Protein AF-A0A127B2M9-F1 (afdb_monomer_lite)

Structure (mmCIF, N/CA/C/O backbone):
data_AF-A0A127B2M9-F1
#
_entry.id   AF-A0A127B2M9-F1
#
loop_
_atom_site.group_PDB
_atom_site.id
_atom_site.type_symbol
_atom_site.label_atom_id
_atom_site.label_alt_id
_atom_site.label_comp_id
_atom_site.label_asym_id
_atom_site.label_entity_id
_atom_site.label_seq_id
_atom_site.pdbx_PDB_ins_code
_atom_site.Cartn_x
_atom_site.Cartn_y
_atom_site.Cartn_z
_atom_site.occupancy
_atom_site.B_iso_or_equiv
_atom_site.auth_seq_id
_atom_site.auth_comp_id
_atom_site.auth_asym_id
_atom_site.auth_atom_id
_atom_site.pdbx_PDB_model_num
ATOM 1 N N . MET A 1 1 ? -7.582 -1.068 -16.487 1.00 48.00 1 MET A N 1
ATOM 2 C CA . MET A 1 1 ? -6.247 -1.689 -16.633 1.00 48.00 1 MET A CA 1
ATOM 3 C C . MET A 1 1 ? -6.234 -2.909 -15.719 1.00 48.00 1 MET A C 1
ATOM 5 O O . MET A 1 1 ? -6.770 -2.771 -14.624 1.00 48.00 1 MET A O 1
ATOM 9 N N . PRO A 1 2 ? -5.766 -4.091 -16.157 1.00 55.94 2 PRO A N 1
ATOM 10 C CA . PRO A 1 2 ? -5.678 -5.253 -15.271 1.00 55.94 2 PRO A CA 1
ATOM 11 C C . PRO A 1 2 ? -4.760 -4.937 -14.077 1.00 55.94 2 PRO A C 1
ATOM 13 O O . PRO A 1 2 ? -3.845 -4.120 -14.234 1.00 55.94 2 PRO A O 1
ATOM 16 N N . PRO A 1 3 ? -4.999 -5.532 -12.894 1.00 75.38 3 PRO A N 1
ATOM 17 C CA . PRO A 1 3 ? -4.125 -5.323 -11.747 1.00 75.38 3 PRO A CA 1
ATOM 18 C C . PRO A 1 3 ? -2.710 -5.809 -12.084 1.00 75.38 3 PRO A C 1
ATOM 20 O O . PRO A 1 3 ? -2.542 -6.869 -12.690 1.00 75.38 3 PRO A O 1
ATOM 23 N N . ALA A 1 4 ? -1.694 -5.029 -11.706 1.00 82.31 4 ALA A N 1
ATOM 24 C CA . ALA A 1 4 ? -0.310 -5.491 -11.745 1.00 82.31 4 ALA A CA 1
ATOM 25 C C . ALA A 1 4 ? -0.186 -6.781 -10.909 1.00 82.31 4 ALA A C 1
ATOM 27 O O . ALA A 1 4 ? -0.695 -6.812 -9.784 1.00 82.31 4 ALA A O 1
ATOM 28 N N . PRO A 1 5 ? 0.430 -7.853 -11.433 1.00 90.19 5 PRO A N 1
ATOM 29 C CA . PRO A 1 5 ? 0.583 -9.096 -10.693 1.00 90.19 5 PRO A CA 1
ATOM 30 C C . PRO A 1 5 ? 1.555 -8.914 -9.523 1.00 90.19 5 PRO A C 1
ATOM 32 O O . PRO A 1 5 ? 2.536 -8.173 -9.629 1.00 90.19 5 PRO A O 1
ATOM 35 N N . LEU A 1 6 ? 1.284 -9.628 -8.431 1.00 92.50 6 LEU A N 1
ATOM 36 C CA . LEU A 1 6 ? 2.170 -9.721 -7.276 1.00 92.50 6 LEU A CA 1
ATOM 37 C C . LEU A 1 6 ? 3.200 -10.829 -7.501 1.00 92.50 6 LEU A C 1
ATOM 39 O O . LEU A 1 6 ? 2.832 -11.952 -7.853 1.00 92.50 6 LEU A O 1
ATOM 43 N N . VAL A 1 7 ? 4.478 -10.523 -7.294 1.00 94.38 7 VAL A N 1
ATOM 44 C CA . VAL A 1 7 ? 5.586 -11.465 -7.497 1.00 94.38 7 VAL A CA 1
ATOM 45 C C . VAL A 1 7 ? 6.428 -11.545 -6.220 1.00 94.38 7 VAL A C 1
ATOM 47 O O . VAL A 1 7 ? 6.922 -10.521 -5.757 1.00 94.38 7 VAL A O 1
ATOM 50 N N . PRO A 1 8 ? 6.622 -12.727 -5.614 1.00 94.75 8 PRO A N 1
ATOM 51 C CA . PRO A 1 8 ? 7.480 -12.836 -4.440 1.00 94.75 8 PRO A CA 1
ATOM 52 C C . PRO A 1 8 ? 8.954 -12.605 -4.812 1.00 94.75 8 PRO A C 1
ATOM 54 O O . PRO A 1 8 ? 9.465 -13.216 -5.751 1.00 94.75 8 PRO A O 1
ATOM 57 N N . ASN A 1 9 ? 9.651 -11.771 -4.038 1.00 93.38 9 ASN A N 1
ATOM 58 C CA . ASN A 1 9 ? 11.089 -11.525 -4.152 1.00 93.38 9 ASN A CA 1
ATOM 59 C C . ASN A 1 9 ? 11.735 -11.454 -2.757 1.00 93.38 9 ASN A C 1
ATOM 61 O O . ASN A 1 9 ? 11.699 -10.427 -2.086 1.00 93.38 9 ASN A O 1
ATOM 65 N N . VAL A 1 10 ? 12.373 -12.546 -2.326 1.00 94.69 10 VAL A N 1
ATOM 66 C CA . VAL A 1 10 ? 13.043 -12.641 -1.011 1.00 94.69 10 VAL A CA 1
ATOM 67 C C . VAL A 1 10 ? 14.250 -11.709 -0.854 1.00 94.69 10 VAL A C 1
ATOM 69 O O . VAL A 1 10 ? 14.667 -11.451 0.272 1.00 94.69 10 VAL A O 1
ATOM 72 N N . ASN A 1 11 ? 14.808 -11.208 -1.961 1.00 91.94 11 ASN A N 1
ATOM 73 C CA . ASN A 1 11 ? 15.972 -10.320 -1.956 1.00 91.94 11 ASN A CA 1
ATOM 74 C C . ASN A 1 11 ? 15.582 -8.835 -1.864 1.00 91.94 11 ASN A C 1
ATOM 76 O O . ASN A 1 11 ? 16.458 -7.985 -1.685 1.00 91.94 11 ASN A O 1
ATOM 80 N N . LEU A 1 12 ? 14.290 -8.512 -1.999 1.00 87.75 12 LEU A N 1
ATOM 81 C CA . LEU A 1 12 ? 13.781 -7.150 -1.877 1.00 87.75 12 LEU A CA 1
ATOM 82 C C . LEU A 1 12 ? 13.996 -6.649 -0.438 1.00 87.75 12 LEU A C 1
ATOM 84 O O . LEU A 1 12 ? 13.540 -7.277 0.505 1.00 87.75 12 LEU A O 1
ATOM 88 N N . GLN A 1 13 ? 14.683 -5.520 -0.256 1.00 88.62 13 GLN A N 1
ATOM 89 C CA . GLN A 1 13 ? 14.944 -4.936 1.075 1.00 88.62 13 GLN A CA 1
ATOM 90 C C . GLN A 1 13 ? 13.768 -4.099 1.614 1.00 88.62 13 GLN A C 1
ATOM 92 O O . GLN A 1 13 ? 13.910 -3.403 2.610 1.00 88.62 13 GLN A O 1
ATOM 97 N N . ASP A 1 14 ? 12.624 -4.167 0.939 1.00 88.50 14 ASP A N 1
ATOM 98 C CA . ASP A 1 14 ? 11.386 -3.461 1.254 1.00 88.50 14 ASP A CA 1
ATOM 99 C C . ASP A 1 14 ? 10.222 -4.468 1.309 1.00 88.50 14 ASP A C 1
ATOM 101 O O . ASP A 1 14 ? 10.336 -5.600 0.818 1.00 88.50 14 ASP A O 1
ATOM 105 N N . ILE A 1 15 ? 9.096 -4.084 1.905 1.00 90.81 15 ILE A N 1
ATOM 106 C CA . ILE A 1 15 ? 7.917 -4.954 2.024 1.00 90.81 15 ILE A CA 1
ATOM 107 C C . ILE A 1 15 ? 7.301 -5.189 0.645 1.00 90.81 15 ILE A C 1
ATOM 109 O O . ILE A 1 15 ? 6.998 -6.334 0.294 1.00 90.81 15 ILE A O 1
ATOM 113 N N . ALA A 1 16 ? 7.149 -4.125 -0.142 1.00 92.00 16 ALA A N 1
ATOM 114 C CA . ALA A 1 16 ? 6.663 -4.180 -1.511 1.00 92.00 16 ALA A CA 1
ATOM 115 C C . ALA A 1 16 ? 7.370 -3.138 -2.383 1.00 92.00 16 ALA A C 1
ATOM 117 O O . ALA A 1 16 ? 7.856 -2.128 -1.892 1.00 92.00 16 ALA A O 1
ATOM 118 N N . LYS A 1 17 ? 7.451 -3.409 -3.685 1.00 91.88 17 LYS A N 1
ATOM 119 C CA . LYS A 1 17 ? 8.003 -2.490 -4.675 1.00 91.88 17 LYS A CA 1
ATOM 120 C C . LYS A 1 17 ? 7.427 -2.773 -6.047 1.00 91.88 17 LYS A C 1
ATOM 122 O O . LYS A 1 17 ? 7.523 -3.881 -6.572 1.00 91.88 17 LYS A O 1
ATOM 127 N N . VAL A 1 18 ? 6.922 -1.750 -6.701 1.00 89.56 18 VAL A N 1
ATOM 128 C CA . VAL A 1 18 ? 6.560 -1.809 -8.111 1.00 89.56 18 VAL A CA 1
ATOM 129 C C . VAL A 1 18 ? 7.803 -1.747 -9.014 1.00 89.56 18 VAL A C 1
ATOM 131 O O . VAL A 1 18 ? 8.714 -0.935 -8.842 1.00 89.56 18 VAL A O 1
ATOM 134 N N . THR A 1 19 ? 7.853 -2.618 -10.019 1.00 88.75 19 THR A N 1
ATOM 135 C CA . THR A 1 19 ? 8.970 -2.717 -10.968 1.00 88.75 19 THR A CA 1
ATOM 136 C C . THR A 1 19 ? 8.500 -3.223 -12.334 1.00 88.75 19 THR A C 1
ATOM 138 O O . THR A 1 19 ? 7.334 -3.568 -12.523 1.00 88.75 19 THR A O 1
ATOM 141 N N . TYR A 1 20 ? 9.389 -3.251 -13.327 1.00 86.19 20 TYR A N 1
ATOM 142 C CA . TYR A 1 20 ? 9.121 -3.879 -14.619 1.00 86.19 20 TYR A CA 1
ATOM 143 C C . TYR A 1 20 ? 9.801 -5.246 -14.668 1.00 86.19 20 TYR A C 1
ATOM 145 O O . TYR A 1 20 ? 11.023 -5.336 -14.601 1.00 86.19 20 TYR A O 1
ATOM 153 N N . SER A 1 21 ? 9.011 -6.306 -14.828 1.00 84.62 21 SER A N 1
ATOM 154 C CA . SER A 1 21 ? 9.526 -7.656 -15.033 1.00 84.62 21 SER A CA 1
ATOM 155 C C . SER A 1 21 ? 9.829 -7.875 -16.513 1.00 84.62 21 SER A C 1
ATOM 157 O O . SER A 1 21 ? 8.924 -7.856 -17.356 1.00 84.62 21 SER A O 1
ATOM 159 N N . ASP A 1 22 ? 11.097 -8.116 -16.846 1.00 82.19 22 ASP A N 1
ATOM 160 C CA . ASP A 1 22 ? 11.492 -8.451 -18.218 1.00 82.19 22 ASP A CA 1
ATOM 161 C C . ASP A 1 22 ? 10.968 -9.826 -18.655 1.00 82.19 22 ASP A C 1
ATOM 163 O O . ASP A 1 22 ? 10.585 -9.986 -19.817 1.00 82.19 22 ASP A O 1
ATOM 167 N N . SER A 1 23 ? 10.873 -10.790 -17.731 1.00 85.25 23 SER A N 1
ATOM 168 C CA . SER A 1 23 ? 10.346 -12.131 -18.015 1.00 85.25 23 SER A CA 1
ATOM 169 C C . SER A 1 23 ? 8.855 -12.103 -18.354 1.00 85.25 23 SER A C 1
ATOM 171 O O . SER A 1 23 ? 8.436 -12.719 -19.333 1.00 85.25 23 SER A O 1
ATOM 173 N N . LEU A 1 24 ? 8.061 -11.333 -17.604 1.00 84.19 24 LEU A N 1
ATOM 174 C CA . LEU A 1 24 ? 6.620 -11.179 -17.840 1.00 84.19 24 LEU A CA 1
ATOM 175 C C . LEU A 1 24 ? 6.291 -10.076 -18.855 1.00 84.19 24 LEU A C 1
ATOM 177 O O . LEU A 1 24 ? 5.139 -9.931 -19.261 1.00 84.19 24 LEU A O 1
ATOM 181 N N . LYS A 1 25 ? 7.292 -9.286 -19.268 1.00 84.81 25 LYS A N 1
ATOM 182 C CA . LYS A 1 25 ? 7.144 -8.093 -20.119 1.00 84.81 25 LYS A CA 1
ATOM 183 C C . LYS A 1 25 ? 6.046 -7.140 -19.615 1.00 84.81 25 LYS A C 1
ATOM 185 O O . LYS A 1 25 ? 5.361 -6.502 -20.418 1.00 84.81 25 LYS A O 1
ATOM 190 N N . ALA A 1 26 ? 5.903 -7.026 -18.297 1.00 85.25 26 ALA A N 1
ATOM 191 C CA . ALA A 1 26 ? 4.823 -6.301 -17.635 1.00 85.25 26 ALA A CA 1
ATOM 192 C C . ALA A 1 26 ? 5.326 -5.551 -16.393 1.00 85.25 26 ALA A C 1
ATOM 194 O O . ALA A 1 26 ? 6.360 -5.896 -15.824 1.00 85.25 26 ALA A O 1
ATOM 195 N N . VAL A 1 27 ? 4.579 -4.526 -15.970 1.00 86.06 27 VAL A N 1
ATOM 196 C CA . VAL A 1 27 ? 4.757 -3.936 -14.635 1.00 86.06 27 VAL A CA 1
ATOM 197 C C . VAL A 1 27 ? 4.213 -4.922 -13.610 1.00 86.06 27 VAL A C 1
ATOM 199 O O . VAL A 1 27 ? 3.115 -5.444 -13.794 1.00 86.06 27 VAL A O 1
ATOM 202 N N . VAL A 1 28 ? 4.984 -5.174 -12.562 1.00 90.31 28 VAL A N 1
ATOM 203 C CA . VAL A 1 28 ? 4.664 -6.096 -11.471 1.00 90.31 28 VAL A CA 1
ATOM 204 C C . VAL A 1 28 ? 4.880 -5.389 -10.141 1.00 90.31 28 VAL A C 1
ATOM 206 O O . VAL A 1 28 ? 5.617 -4.404 -10.079 1.00 90.31 28 VAL A O 1
ATOM 209 N N . ILE A 1 29 ? 4.255 -5.891 -9.084 1.00 92.69 29 ILE A N 1
ATOM 210 C CA . ILE A 1 29 ? 4.550 -5.476 -7.714 1.00 92.69 29 ILE A CA 1
ATOM 211 C C . ILE A 1 29 ? 5.286 -6.636 -7.055 1.00 92.69 29 ILE A C 1
ATOM 213 O O . ILE A 1 29 ? 4.716 -7.698 -6.812 1.00 92.69 29 ILE A O 1
ATOM 217 N N . GLU A 1 30 ? 6.576 -6.454 -6.820 1.00 94.25 30 GLU A N 1
ATOM 218 C CA . GLU A 1 30 ? 7.364 -7.386 -6.032 1.00 94.25 30 GLU A CA 1
ATOM 219 C C . GLU A 1 30 ? 7.058 -7.202 -4.546 1.00 94.25 30 GLU A C 1
ATOM 221 O O . GLU A 1 30 ? 6.822 -6.083 -4.102 1.00 94.25 30 GLU A O 1
ATOM 226 N N . TYR A 1 31 ? 7.061 -8.281 -3.769 1.00 94.88 31 TYR A N 1
ATOM 227 C CA . TYR A 1 31 ? 6.961 -8.203 -2.311 1.00 94.88 31 TYR A CA 1
ATOM 228 C C . TYR A 1 31 ? 7.929 -9.179 -1.648 1.00 94.88 31 TYR A C 1
ATOM 230 O O . TYR A 1 31 ? 8.152 -10.279 -2.164 1.00 94.88 31 TYR A O 1
ATOM 238 N N . ASN A 1 32 ? 8.495 -8.803 -0.500 1.00 94.56 32 ASN A N 1
ATOM 239 C CA . ASN A 1 32 ? 9.344 -9.709 0.267 1.00 94.56 32 ASN A CA 1
ATOM 240 C C . ASN A 1 32 ? 8.477 -10.561 1.209 1.00 94.56 32 ASN A C 1
ATOM 242 O O . ASN A 1 32 ? 7.944 -10.026 2.182 1.00 94.56 32 ASN A O 1
ATOM 246 N N . PRO A 1 33 ? 8.346 -11.885 0.989 1.00 95.69 33 PRO A N 1
ATOM 247 C CA . PRO A 1 33 ? 7.505 -12.731 1.836 1.00 95.69 33 PRO A CA 1
ATOM 248 C C . PRO A 1 33 ? 8.018 -12.844 3.281 1.00 95.69 33 PRO A C 1
ATOM 250 O O . PRO A 1 33 ? 7.211 -13.032 4.188 1.00 95.69 33 PRO A O 1
ATOM 253 N N . ASN A 1 34 ? 9.326 -12.700 3.518 1.00 93.44 34 ASN A N 1
ATOM 254 C CA . ASN A 1 34 ? 9.899 -12.764 4.863 1.00 93.44 34 ASN A CA 1
ATOM 255 C C . ASN A 1 34 ? 9.566 -11.499 5.657 1.00 93.44 34 ASN A C 1
ATOM 257 O O . ASN A 1 34 ? 9.120 -11.597 6.797 1.00 93.44 34 ASN A O 1
ATOM 261 N N . LEU A 1 35 ? 9.731 -10.321 5.045 1.00 90.56 35 LEU A N 1
ATOM 262 C CA . LEU A 1 35 ? 9.349 -9.056 5.678 1.00 90.56 35 LEU A CA 1
ATOM 263 C C . LEU A 1 35 ? 7.832 -8.983 5.863 1.00 90.56 35 LEU A C 1
ATOM 265 O O . LEU A 1 35 ? 7.376 -8.652 6.951 1.00 90.56 35 LEU A O 1
ATOM 269 N N . ALA A 1 36 ? 7.055 -9.389 4.854 1.00 91.25 36 ALA A N 1
ATOM 270 C CA . ALA A 1 36 ? 5.597 -9.456 4.938 1.00 91.25 36 ALA A CA 1
ATOM 271 C C . ALA A 1 36 ? 5.111 -10.334 6.105 1.00 91.25 36 ALA A C 1
ATOM 273 O O . ALA A 1 36 ? 4.180 -9.968 6.823 1.00 91.25 36 ALA A O 1
ATOM 274 N N . LEU A 1 37 ? 5.769 -11.477 6.337 1.00 91.25 37 LEU A N 1
ATOM 275 C CA . LEU A 1 37 ? 5.474 -12.341 7.478 1.00 91.25 37 LEU A CA 1
ATOM 276 C C . LEU A 1 37 ? 5.827 -11.676 8.819 1.00 91.25 37 LEU A C 1
ATOM 278 O O . LEU A 1 37 ? 5.086 -11.843 9.784 1.00 91.25 37 LEU A O 1
ATOM 282 N N . GLN A 1 38 ? 6.928 -10.923 8.882 1.00 89.38 38 GLN A N 1
ATOM 283 C CA . GLN A 1 38 ? 7.373 -10.233 10.099 1.00 89.38 38 GLN A CA 1
ATOM 284 C C . GLN A 1 38 ? 6.450 -9.075 10.494 1.00 89.38 38 GLN A C 1
ATOM 286 O O . GLN A 1 38 ? 6.131 -8.924 11.671 1.00 89.38 38 GLN A O 1
ATOM 291 N N . VAL A 1 39 ? 6.017 -8.263 9.525 1.00 87.44 39 VAL A N 1
ATOM 292 C CA . VAL A 1 39 ? 5.156 -7.091 9.779 1.00 87.44 39 VAL A CA 1
ATOM 293 C C . VAL A 1 39 ? 3.669 -7.439 9.829 1.00 87.44 39 VAL A C 1
ATOM 295 O O . VAL A 1 39 ? 2.854 -6.673 10.342 1.00 87.44 39 VAL A O 1
ATOM 298 N N . GLY A 1 40 ? 3.309 -8.611 9.310 1.00 90.88 40 GLY A N 1
ATOM 299 C CA . GLY A 1 40 ? 1.949 -9.117 9.289 1.00 90.88 40 GLY A CA 1
ATOM 300 C C . GLY A 1 40 ? 1.127 -8.655 8.077 1.00 90.88 40 GLY A C 1
ATOM 301 O O . GLY A 1 40 ? 1.534 -7.796 7.284 1.00 90.88 40 GLY A O 1
ATOM 302 N N . PRO A 1 41 ? -0.071 -9.238 7.909 1.00 91.62 41 PRO A N 1
ATOM 303 C CA . PRO A 1 41 ? -0.855 -9.109 6.683 1.00 91.62 41 PRO A CA 1
ATOM 304 C C . PRO A 1 41 ? -1.419 -7.702 6.457 1.00 91.62 41 PRO A C 1
ATOM 306 O O . PRO A 1 41 ? -1.505 -7.271 5.313 1.00 91.62 41 PRO A O 1
ATOM 309 N N . PHE A 1 42 ? -1.779 -6.965 7.513 1.00 92.06 42 PHE A N 1
ATOM 310 C CA . PHE A 1 42 ? -2.363 -5.626 7.368 1.00 92.06 42 PHE A CA 1
ATOM 311 C C . PHE A 1 42 ? -1.344 -4.587 6.903 1.00 92.06 42 PHE A C 1
ATOM 313 O O . PHE A 1 42 ? -1.621 -3.825 5.979 1.00 92.06 42 PHE A O 1
ATOM 320 N N . VAL A 1 43 ? -0.145 -4.606 7.484 1.00 90.81 43 VAL A N 1
ATOM 321 C CA . VAL A 1 43 ? 0.962 -3.745 7.050 1.00 90.81 43 VAL A CA 1
ATOM 322 C C . VAL A 1 43 ? 1.363 -4.103 5.619 1.00 90.81 43 VAL A C 1
ATOM 324 O O . VAL A 1 43 ? 1.466 -3.229 4.763 1.00 90.81 43 VAL A O 1
ATOM 327 N N . THR A 1 44 ? 1.477 -5.400 5.316 1.00 92.31 44 THR A N 1
ATOM 328 C CA . THR A 1 44 ? 1.753 -5.878 3.953 1.00 92.31 44 THR A CA 1
ATOM 329 C C . THR A 1 44 ? 0.712 -5.382 2.946 1.00 92.31 44 THR A C 1
ATOM 331 O O . THR A 1 44 ? 1.078 -4.891 1.879 1.00 92.31 44 THR A O 1
ATOM 334 N N . ALA A 1 45 ? -0.579 -5.470 3.279 1.00 92.75 45 ALA A N 1
ATOM 335 C CA . ALA A 1 45 ? -1.658 -5.008 2.410 1.00 92.75 45 ALA A CA 1
ATOM 336 C C . ALA A 1 45 ? -1.587 -3.495 2.158 1.00 92.75 45 ALA A C 1
ATOM 338 O O . ALA A 1 45 ? -1.814 -3.059 1.029 1.00 92.75 45 ALA A O 1
ATOM 339 N N . TYR A 1 46 ? -1.229 -2.703 3.177 1.00 94.88 46 TYR A N 1
ATOM 340 C CA . TYR A 1 46 ? -0.998 -1.265 3.024 1.00 94.88 46 TYR A CA 1
ATOM 341 C C . TYR A 1 46 ? 0.103 -0.973 2.003 1.00 94.88 46 TYR A C 1
ATOM 343 O O . TYR A 1 46 ? -0.126 -0.235 1.045 1.00 94.88 46 TYR A O 1
ATOM 351 N N . HIS A 1 47 ? 1.265 -1.602 2.171 1.00 93.38 47 HIS A N 1
ATOM 352 C CA . HIS A 1 47 ? 2.411 -1.436 1.277 1.00 93.38 47 HIS A CA 1
ATOM 353 C C . HIS A 1 47 ? 2.096 -1.881 -0.156 1.00 93.38 47 HIS A C 1
ATOM 355 O O . HIS A 1 47 ? 2.344 -1.147 -1.106 1.00 93.38 47 HIS A O 1
ATOM 361 N N . GLN A 1 48 ? 1.430 -3.021 -0.343 1.00 93.69 48 GLN A N 1
ATOM 362 C CA . GLN A 1 48 ? 0.993 -3.452 -1.677 1.00 93.69 48 GLN A CA 1
ATOM 363 C C . GLN A 1 48 ? 0.001 -2.467 -2.315 1.00 93.69 48 GLN A C 1
ATOM 365 O O . GLN A 1 48 ? 0.115 -2.152 -3.502 1.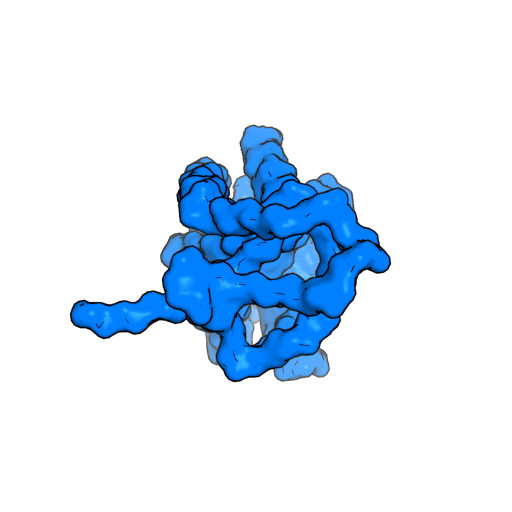00 93.69 48 GLN A O 1
ATOM 370 N N . ALA A 1 49 ? -0.964 -1.952 -1.546 1.00 93.75 49 ALA A N 1
ATOM 371 C CA . ALA A 1 49 ? -1.910 -0.950 -2.031 1.00 93.75 49 ALA A CA 1
ATOM 372 C C . ALA A 1 49 ? -1.214 0.372 -2.399 1.00 93.75 49 ALA A C 1
ATOM 374 O O . ALA A 1 49 ? -1.592 1.003 -3.389 1.00 93.75 49 ALA A O 1
ATOM 375 N N . HIS A 1 50 ? -0.182 0.765 -1.652 1.00 93.94 50 HIS A N 1
ATOM 376 C CA . HIS A 1 50 ? 0.659 1.922 -1.952 1.00 93.94 50 HIS A CA 1
ATOM 377 C C . HIS A 1 50 ? 1.373 1.751 -3.308 1.00 93.94 50 HIS A C 1
ATOM 379 O O . HIS A 1 50 ? 1.252 2.613 -4.183 1.00 93.94 50 HIS A O 1
ATOM 385 N N . GLU A 1 51 ? 1.978 0.588 -3.561 1.00 92.19 51 GLU A N 1
ATOM 386 C CA . GLU A 1 51 ? 2.604 0.270 -4.854 1.00 92.19 51 GLU A CA 1
ATOM 387 C C . GLU A 1 51 ? 1.602 0.266 -6.023 1.00 92.19 51 GLU A C 1
ATOM 389 O O . GLU A 1 51 ? 1.890 0.771 -7.118 1.00 92.19 51 GLU A O 1
ATOM 394 N N . TYR A 1 52 ? 0.376 -0.224 -5.799 1.00 91.25 52 TYR A N 1
ATOM 395 C CA . TYR A 1 52 ? -0.710 -0.068 -6.774 1.00 91.25 52 TYR A CA 1
ATOM 396 C C . TYR A 1 52 ? -1.036 1.406 -7.035 1.00 91.25 52 TYR A C 1
ATOM 398 O O . TYR A 1 52 ? -1.310 1.774 -8.181 1.00 91.25 52 TYR A O 1
ATOM 406 N N . GLY A 1 53 ? -0.969 2.253 -6.009 1.00 90.38 53 GLY A N 1
ATOM 407 C CA . GLY A 1 53 ? -1.116 3.699 -6.128 1.00 90.38 53 GLY A CA 1
ATOM 408 C C . GLY A 1 53 ? -0.079 4.307 -7.069 1.00 90.38 53 GLY A C 1
ATOM 409 O O . GLY A 1 53 ? -0.449 5.073 -7.963 1.00 90.38 53 GLY A O 1
ATOM 410 N N . HIS A 1 54 ? 1.192 3.917 -6.950 1.00 88.06 54 HIS A N 1
ATOM 411 C CA . HIS A 1 54 ? 2.229 4.342 -7.894 1.00 88.06 54 HIS A CA 1
ATOM 412 C C . HIS A 1 54 ? 1.939 3.914 -9.331 1.00 88.06 54 HIS A C 1
ATOM 414 O O . HIS A 1 54 ? 2.074 4.720 -10.261 1.00 88.06 54 HIS A O 1
ATOM 420 N N . PHE A 1 55 ? 1.518 2.664 -9.519 1.00 86.88 55 PHE A N 1
ATOM 421 C CA . PHE A 1 55 ? 1.222 2.128 -10.841 1.00 86.88 55 PHE A CA 1
ATOM 422 C C . PHE A 1 55 ? 0.016 2.818 -11.496 1.00 86.88 55 PHE A C 1
ATOM 424 O O . PHE A 1 55 ? 0.125 3.355 -12.600 1.00 86.88 55 PHE A O 1
ATOM 431 N N . LEU A 1 56 ? -1.130 2.845 -10.813 1.00 88.00 56 LEU A N 1
ATOM 432 C CA . LEU A 1 56 ? -2.401 3.310 -11.376 1.00 88.00 56 LEU A CA 1
ATOM 433 C C . LEU A 1 56 ? -2.448 4.823 -11.586 1.00 88.00 56 LEU A C 1
ATOM 435 O O . LEU A 1 56 ? -3.153 5.297 -12.477 1.00 88.00 56 LEU A O 1
ATOM 439 N N . ARG A 1 57 ? -1.681 5.585 -10.801 1.00 85.50 57 ARG A N 1
ATOM 440 C CA . ARG A 1 57 ? -1.567 7.042 -10.951 1.00 85.50 57 ARG A CA 1
ATOM 441 C C . ARG A 1 57 ? -0.479 7.455 -11.943 1.00 85.50 57 ARG A C 1
ATOM 443 O O . ARG A 1 57 ? -0.241 8.646 -12.123 1.00 85.50 57 ARG A O 1
ATOM 450 N N . GLY A 1 58 ? 0.190 6.492 -12.583 1.00 84.62 58 GLY A N 1
ATOM 451 C CA . GLY A 1 58 ? 1.235 6.769 -13.565 1.00 84.62 58 GLY A CA 1
ATOM 452 C C . GLY A 1 58 ? 2.460 7.462 -12.967 1.00 84.62 58 GLY A C 1
ATOM 453 O O . GLY A 1 58 ? 3.184 8.147 -13.692 1.00 84.62 58 GLY A O 1
ATOM 454 N N . HIS A 1 59 ? 2.721 7.281 -11.664 1.00 81.56 59 HIS A N 1
ATOM 455 C CA . HIS A 1 59 ? 3.948 7.781 -11.025 1.00 81.56 59 HIS A CA 1
ATOM 456 C C . HIS A 1 59 ? 5.192 7.123 -11.646 1.00 81.56 59 HIS A C 1
ATOM 458 O O . HIS A 1 59 ? 6.305 7.640 -11.562 1.00 81.56 59 HIS A O 1
ATOM 464 N N . ILE A 1 60 ? 4.982 6.001 -12.338 1.00 75.38 60 ILE A N 1
ATOM 465 C CA . ILE A 1 60 ? 6.020 5.158 -12.896 1.00 75.38 60 ILE A CA 1
ATOM 466 C C . ILE A 1 60 ? 5.741 4.905 -14.370 1.00 75.38 60 ILE A C 1
ATOM 468 O O . ILE A 1 60 ? 4.634 4.543 -14.765 1.00 75.38 60 ILE A O 1
ATOM 472 N N . SER A 1 61 ? 6.767 5.089 -15.202 1.00 66.12 61 SER A N 1
ATOM 473 C CA . SER A 1 61 ? 6.694 4.821 -16.637 1.00 66.12 61 SER A CA 1
ATOM 474 C C . SER A 1 61 ? 7.773 3.833 -17.070 1.00 66.12 61 SER A C 1
ATOM 476 O O . SER A 1 61 ? 8.889 3.825 -16.551 1.00 66.12 61 SER A O 1
ATOM 478 N N . LYS A 1 62 ? 7.454 3.006 -18.076 1.00 57.28 62 LYS A N 1
ATOM 479 C CA . LYS A 1 62 ? 8.355 1.982 -18.638 1.00 57.28 62 LYS A CA 1
ATOM 480 C C . LYS A 1 62 ? 9.721 2.546 -19.058 1.00 57.28 62 LYS A C 1
ATOM 482 O O . LYS A 1 62 ? 10.731 1.869 -18.915 1.00 57.28 62 LYS A O 1
ATOM 487 N N . GLY A 1 63 ? 9.756 3.784 -19.559 1.00 57.19 63 GLY A N 1
ATOM 488 C CA . GLY A 1 63 ? 10.999 4.467 -19.935 1.00 57.19 63 GLY A CA 1
ATOM 489 C C . GLY A 1 63 ? 11.855 4.912 -18.743 1.00 57.19 63 GLY A C 1
ATOM 490 O O . GLY A 1 63 ? 13.070 5.003 -18.888 1.00 57.19 63 GLY A O 1
ATOM 491 N N . LYS A 1 64 ? 11.238 5.156 -17.578 1.00 58.44 64 LYS A N 1
ATOM 492 C CA . LYS A 1 64 ? 11.929 5.506 -16.327 1.00 58.44 64 LYS A CA 1
ATOM 493 C C . LYS A 1 64 ? 12.426 4.265 -15.581 1.00 58.44 64 LYS A C 1
ATOM 495 O O . LYS A 1 64 ? 13.549 4.276 -15.105 1.00 58.44 64 LYS A O 1
ATOM 500 N N . LEU A 1 65 ? 11.654 3.174 -15.576 1.00 59.56 65 LEU A N 1
ATOM 501 C CA . LEU A 1 65 ? 12.055 1.908 -14.940 1.00 59.56 65 LEU A CA 1
ATOM 502 C C . LEU A 1 65 ? 13.229 1.208 -15.644 1.00 59.56 65 LEU A C 1
ATOM 504 O O . LEU A 1 65 ? 14.040 0.569 -14.991 1.00 59.56 65 LEU A O 1
ATOM 508 N N . LYS A 1 66 ? 13.337 1.321 -16.976 1.00 50.12 66 LYS A N 1
ATOM 509 C CA . LYS A 1 66 ? 14.397 0.652 -17.754 1.00 50.12 66 LYS A CA 1
ATOM 510 C C . LYS A 1 66 ? 15.761 1.343 -17.721 1.00 50.12 66 LYS A C 1
ATOM 512 O O . LYS A 1 66 ? 16.742 0.733 -18.127 1.00 50.12 66 LYS A O 1
ATOM 517 N N . LYS A 1 67 ? 15.824 2.619 -17.331 1.00 47.66 67 LYS A N 1
ATOM 518 C CA . LYS A 1 67 ? 17.062 3.416 -17.384 1.00 47.66 67 LYS A CA 1
ATOM 519 C C . LYS A 1 67 ? 17.931 3.293 -16.138 1.00 47.66 67 LYS A C 1
ATOM 521 O O . LYS A 1 67 ? 19.017 3.859 -16.129 1.00 47.66 67 LYS A O 1
ATOM 526 N N . ASP A 1 68 ? 17.471 2.575 -15.122 1.00 45.16 68 ASP A N 1
ATOM 527 C CA . ASP A 1 68 ? 18.046 2.678 -13.793 1.00 45.16 68 ASP A CA 1
ATOM 528 C C . ASP A 1 68 ? 18.365 1.306 -13.201 1.00 45.16 68 ASP A C 1
ATOM 530 O O . ASP A 1 68 ? 17.676 0.775 -12.333 1.00 45.16 68 ASP A O 1
ATOM 534 N N . THR A 1 69 ? 19.415 0.696 -13.743 1.00 45.44 69 THR A N 1
ATOM 535 C CA . THR A 1 69 ? 20.000 -0.540 -13.216 1.00 45.44 69 THR A CA 1
ATOM 536 C C . THR A 1 69 ? 21.070 -0.284 -12.150 1.00 45.44 69 THR A C 1
ATOM 538 O O . THR A 1 69 ? 21.666 -1.253 -11.688 1.00 45.44 69 THR A O 1
ATOM 541 N N . THR A 1 70 ? 21.329 0.967 -11.730 1.00 41.00 70 THR A N 1
ATOM 542 C CA . THR A 1 70 ? 22.424 1.239 -10.775 1.00 41.00 70 THR A CA 1
ATOM 543 C C . THR A 1 70 ? 22.300 2.444 -9.830 1.00 41.00 70 THR A C 1
ATOM 545 O O . THR A 1 70 ? 23.135 2.505 -8.931 1.00 41.00 70 THR A O 1
ATOM 548 N N . ALA A 1 71 ? 21.335 3.373 -9.913 1.00 37.22 71 ALA A N 1
ATOM 549 C CA . ALA A 1 71 ? 21.268 4.456 -8.917 1.00 37.22 71 ALA A CA 1
ATOM 550 C C . ALA A 1 71 ? 19.920 5.199 -8.882 1.00 37.22 71 ALA A C 1
ATOM 552 O O . ALA A 1 71 ? 19.694 6.114 -9.663 1.00 37.22 71 ALA A O 1
ATOM 553 N N . HIS A 1 72 ? 19.128 4.902 -7.844 1.00 40.12 72 HIS A N 1
ATOM 554 C CA . HIS A 1 72 ? 17.989 5.696 -7.371 1.00 40.12 72 HIS A CA 1
ATOM 555 C C . HIS A 1 72 ? 16.890 5.966 -8.401 1.00 40.12 72 HIS A C 1
ATOM 557 O O . HIS A 1 72 ? 16.908 7.002 -9.070 1.00 40.12 72 HIS A O 1
ATOM 563 N N . MET A 1 73 ? 15.863 5.092 -8.376 1.00 46.41 73 MET A N 1
ATOM 564 C CA . MET A 1 73 ? 14.541 5.334 -8.966 1.00 46.41 73 MET A CA 1
ATOM 565 C C . MET A 1 73 ? 14.261 6.827 -8.960 1.00 46.41 73 MET A C 1
ATOM 567 O O . MET A 1 73 ? 14.243 7.418 -7.881 1.00 46.41 73 MET A O 1
ATOM 571 N N . THR A 1 74 ? 14.095 7.400 -10.158 1.00 46.62 74 THR A N 1
ATOM 572 C CA . THR A 1 74 ? 13.807 8.820 -10.401 1.00 46.62 74 THR A CA 1
ATOM 573 C C . THR A 1 74 ? 12.989 9.362 -9.240 1.00 46.62 74 THR A C 1
ATOM 575 O O . THR A 1 74 ? 11.815 9.007 -9.168 1.00 46.62 74 THR A O 1
ATOM 578 N N . GLN A 1 75 ? 13.643 10.098 -8.325 1.00 51.72 75 GLN A N 1
ATOM 579 C CA . GLN A 1 75 ? 13.137 10.408 -6.983 1.00 51.72 75 GLN A CA 1
ATOM 580 C C . GLN A 1 75 ? 11.629 10.595 -7.034 1.00 51.72 75 GLN A C 1
ATOM 582 O O . GLN A 1 75 ? 11.138 11.566 -7.621 1.00 51.72 75 GLN A O 1
ATOM 587 N N . VAL A 1 76 ? 10.903 9.605 -6.515 1.00 59.12 76 VAL A N 1
ATOM 588 C CA . VAL A 1 76 ? 9.462 9.710 -6.363 1.00 59.12 76 VAL A CA 1
ATOM 589 C C . VAL A 1 76 ? 9.284 10.894 -5.432 1.00 59.12 76 VAL A C 1
ATOM 591 O O . VAL A 1 76 ? 9.674 10.856 -4.269 1.00 59.12 76 VAL A O 1
ATOM 594 N N . ASN A 1 77 ? 8.868 12.026 -5.995 1.00 73.44 77 ASN A N 1
ATOM 595 C CA . ASN A 1 77 ? 8.811 13.242 -5.208 1.00 73.44 77 ASN A CA 1
ATOM 596 C C . ASN A 1 77 ? 7.705 13.090 -4.160 1.00 73.44 77 ASN A C 1
ATOM 598 O O . ASN A 1 77 ? 6.776 12.295 -4.321 1.00 73.44 77 ASN A O 1
ATOM 602 N N . THR A 1 78 ? 7.774 13.884 -3.098 1.00 77.81 78 THR A N 1
ATOM 603 C CA . THR A 1 78 ? 6.820 13.831 -1.983 1.00 77.81 78 THR A CA 1
ATOM 604 C C . THR A 1 78 ? 5.355 13.868 -2.448 1.00 77.81 78 THR A C 1
ATOM 606 O O . THR A 1 78 ? 4.498 13.237 -1.844 1.00 77.81 78 THR A O 1
ATOM 609 N N . ILE A 1 79 ? 5.049 14.544 -3.564 1.00 81.00 79 ILE A N 1
ATOM 610 C CA . ILE A 1 79 ? 3.695 14.603 -4.140 1.00 81.00 79 ILE A CA 1
ATOM 611 C C . ILE A 1 79 ? 3.234 13.228 -4.646 1.00 81.00 79 ILE A C 1
ATOM 613 O O . ILE A 1 79 ? 2.076 12.853 -4.450 1.00 81.00 79 ILE A O 1
ATOM 617 N N . MET A 1 80 ? 4.115 12.477 -5.308 1.00 85.62 80 MET A N 1
ATOM 618 C CA . MET A 1 80 ? 3.817 11.128 -5.789 1.00 85.62 80 MET A CA 1
ATOM 619 C C . MET A 1 80 ? 3.663 10.137 -4.630 1.00 85.62 80 MET A C 1
ATOM 621 O O . MET A 1 80 ? 2.725 9.344 -4.656 1.00 85.62 80 MET A O 1
ATOM 625 N N . GLU A 1 81 ? 4.514 10.223 -3.605 1.00 85.38 81 GLU A N 1
ATOM 626 C CA . GLU A 1 81 ? 4.405 9.424 -2.370 1.00 85.38 81 GLU A CA 1
ATOM 627 C C . GLU A 1 81 ? 3.069 9.676 -1.655 1.00 85.38 81 GLU A C 1
ATOM 629 O O . GLU A 1 81 ? 2.297 8.751 -1.404 1.00 85.38 81 GLU A O 1
ATOM 634 N N . VAL A 1 82 ? 2.712 10.949 -1.439 1.00 86.50 82 VAL A N 1
ATOM 635 C CA . VAL A 1 82 ? 1.412 11.346 -0.866 1.00 86.50 82 VAL A CA 1
ATOM 636 C C . VAL A 1 82 ? 0.252 10.857 -1.737 1.00 86.50 82 VAL A C 1
ATOM 638 O O . VAL A 1 82 ? -0.788 10.430 -1.231 1.00 86.50 82 VAL A O 1
ATOM 641 N N . GLY A 1 83 ? 0.410 10.890 -3.062 1.00 88.88 83 GLY A N 1
ATOM 642 C CA . GLY A 1 83 ? -0.579 10.361 -3.993 1.00 88.88 83 GLY A CA 1
ATOM 643 C C . GLY A 1 83 ? -0.776 8.845 -3.872 1.00 88.88 83 GLY A C 1
ATOM 644 O O . GLY A 1 83 ? -1.916 8.375 -3.951 1.00 88.88 83 GLY A O 1
ATOM 645 N N . ALA A 1 84 ? 0.302 8.087 -3.688 1.00 90.81 84 ALA A N 1
ATOM 646 C CA . ALA A 1 84 ? 0.250 6.643 -3.482 1.00 90.81 84 ALA A CA 1
ATOM 647 C C . ALA A 1 84 ? -0.367 6.293 -2.119 1.00 90.81 84 ALA A C 1
ATOM 649 O O . ALA A 1 84 ? -1.311 5.503 -2.071 1.00 90.81 84 ALA A O 1
ATOM 650 N N . ASP A 1 85 ? 0.035 6.986 -1.048 1.00 92.44 85 ASP A N 1
ATOM 651 C CA . ASP A 1 85 ? -0.571 6.849 0.283 1.00 92.44 85 ASP A CA 1
ATOM 652 C C . ASP A 1 85 ? -2.072 7.154 0.256 1.00 92.44 85 ASP A C 1
ATOM 654 O O . ASP A 1 85 ? -2.879 6.379 0.767 1.00 92.44 85 ASP A O 1
ATOM 658 N N . LYS A 1 86 ? -2.486 8.242 -0.409 1.00 91.50 86 LYS A N 1
ATOM 659 C CA . LYS A 1 86 ? -3.911 8.581 -0.546 1.00 91.50 86 LYS A CA 1
ATOM 660 C C . LYS A 1 86 ? -4.694 7.454 -1.222 1.00 91.50 86 LYS A C 1
ATOM 662 O O . LYS A 1 86 ? -5.791 7.127 -0.775 1.00 91.50 86 LYS A O 1
ATOM 667 N N . TYR A 1 87 ? -4.136 6.867 -2.282 1.00 93.56 87 TYR A N 1
ATOM 668 C CA . TYR A 1 87 ? -4.771 5.748 -2.974 1.00 93.56 87 TYR A CA 1
ATOM 669 C C . TYR A 1 87 ? -4.909 4.523 -2.058 1.00 93.56 87 TYR A C 1
ATOM 671 O O . TYR A 1 87 ? -5.988 3.927 -2.002 1.00 93.56 87 TYR A O 1
ATOM 679 N N . ALA A 1 88 ? -3.852 4.170 -1.319 1.00 94.81 88 ALA A N 1
ATOM 680 C CA . ALA A 1 88 ? -3.872 3.056 -0.374 1.00 94.81 88 ALA A CA 1
ATOM 681 C C . ALA A 1 88 ? -4.930 3.265 0.718 1.00 94.81 88 ALA A C 1
ATOM 683 O O . ALA A 1 88 ? -5.750 2.378 0.959 1.00 94.81 88 ALA A O 1
ATOM 684 N N . ILE A 1 89 ? -4.968 4.463 1.312 1.00 95.06 89 ILE A N 1
ATOM 685 C CA . ILE A 1 89 ? -5.929 4.834 2.356 1.00 95.06 89 ILE A CA 1
ATOM 686 C C . ILE A 1 89 ? -7.364 4.713 1.843 1.00 95.06 89 ILE A C 1
ATOM 688 O O . ILE A 1 89 ? -8.174 4.030 2.459 1.00 95.06 89 ILE A O 1
ATOM 692 N N . GLU A 1 90 ? -7.695 5.328 0.708 1.00 91.75 90 GLU A N 1
ATOM 693 C CA . GLU A 1 90 ? -9.063 5.297 0.169 1.00 91.75 90 GLU A CA 1
ATOM 694 C C . GLU A 1 90 ? -9.504 3.878 -0.207 1.00 91.75 90 GLU A C 1
ATOM 696 O O . GLU A 1 90 ? -10.632 3.472 0.088 1.00 91.75 90 GLU A O 1
ATOM 701 N N . THR A 1 91 ? -8.599 3.106 -0.814 1.00 92.69 91 THR A N 1
ATOM 702 C CA . THR A 1 91 ? -8.870 1.723 -1.221 1.00 92.69 91 THR A CA 1
ATOM 703 C C . THR A 1 91 ? -9.140 0.848 -0.004 1.00 92.69 91 THR A C 1
ATOM 705 O O . THR A 1 91 ? -10.187 0.203 0.070 1.00 92.69 91 THR A O 1
ATOM 708 N N . LEU A 1 92 ? -8.239 0.861 0.978 1.00 92.69 92 LEU A N 1
ATOM 709 C CA . LEU A 1 92 ? -8.342 -0.001 2.153 1.00 92.69 92 LEU A CA 1
ATOM 710 C C . LEU A 1 92 ? -9.443 0.462 3.106 1.00 92.69 92 LEU A C 1
ATOM 712 O O . LEU A 1 92 ? -10.139 -0.383 3.649 1.00 92.69 92 LEU A O 1
ATOM 716 N N . TYR A 1 93 ? -9.705 1.766 3.232 1.00 93.56 93 TYR A N 1
ATOM 717 C CA . TYR A 1 93 ? -10.853 2.268 3.996 1.00 93.56 93 TYR A CA 1
ATOM 718 C C . TYR A 1 93 ? -12.183 1.741 3.437 1.00 93.56 93 TYR A C 1
ATOM 720 O O . TYR A 1 93 ? -13.102 1.422 4.191 1.00 93.56 93 TYR A O 1
ATOM 728 N N . SER A 1 94 ? -12.300 1.643 2.107 1.00 88.50 94 SER A N 1
ATOM 729 C CA . SER A 1 94 ? -13.510 1.123 1.464 1.00 88.50 94 SER A CA 1
ATOM 730 C C . SER A 1 94 ? -13.715 -0.383 1.669 1.00 88.50 94 SER A C 1
ATOM 732 O O . SER A 1 94 ? -14.860 -0.832 1.632 1.00 88.50 94 SER A O 1
ATOM 734 N N . GLN A 1 95 ? -12.629 -1.129 1.894 1.00 87.00 95 GLN A N 1
ATOM 735 C CA . GLN A 1 95 ? -12.629 -2.578 2.094 1.00 87.00 95 GLN A CA 1
ATOM 736 C C . GLN A 1 95 ? -12.754 -2.937 3.578 1.00 87.00 95 GLN A C 1
ATOM 738 O O . GLN A 1 95 ? -13.703 -3.606 3.973 1.00 87.00 95 GLN A O 1
ATOM 743 N N . ASP A 1 96 ? -11.805 -2.473 4.389 1.00 86.25 96 ASP A N 1
ATOM 744 C CA . ASP A 1 96 ? -11.734 -2.702 5.825 1.00 86.25 96 ASP A CA 1
ATOM 745 C C . ASP A 1 96 ? -10.835 -1.644 6.499 1.00 86.25 96 ASP A C 1
ATOM 747 O O . ASP A 1 96 ? -9.604 -1.654 6.393 1.00 86.25 96 ASP A O 1
ATOM 751 N N . LYS A 1 97 ? -11.461 -0.735 7.257 1.00 91.00 97 LYS A N 1
ATOM 752 C CA . LYS A 1 97 ? -10.773 0.326 8.012 1.00 91.00 97 LYS A CA 1
ATOM 753 C C . LYS A 1 97 ? -9.756 -0.226 9.022 1.00 91.00 97 LYS A C 1
ATOM 755 O O . LYS A 1 97 ? -8.793 0.474 9.341 1.00 91.00 97 LYS A O 1
ATOM 760 N N . THR A 1 98 ? -9.930 -1.448 9.531 1.00 89.56 98 THR A N 1
ATOM 761 C CA . THR A 1 98 ? -9.023 -2.020 10.543 1.00 89.56 98 THR A CA 1
ATOM 762 C C . THR A 1 98 ? -7.596 -2.196 10.021 1.00 89.56 98 THR A C 1
ATOM 764 O O . THR A 1 98 ? -6.652 -2.043 10.795 1.00 89.56 98 THR A O 1
ATOM 767 N N . ILE A 1 99 ? -7.424 -2.377 8.706 1.00 89.69 99 ILE A N 1
ATOM 768 C CA . ILE A 1 99 ? -6.111 -2.439 8.048 1.00 89.69 99 ILE A CA 1
ATOM 769 C C . ILE A 1 99 ? -5.337 -1.132 8.267 1.00 89.69 99 ILE A C 1
ATOM 771 O O . ILE A 1 99 ? -4.154 -1.143 8.607 1.00 89.69 99 ILE A O 1
ATOM 775 N N . LEU A 1 100 ? -6.019 0.008 8.134 1.00 93.19 100 LEU A N 1
ATOM 776 C CA . LEU A 1 100 ? -5.417 1.330 8.307 1.00 93.19 100 LEU A CA 1
ATOM 777 C C . LEU A 1 100 ? -5.092 1.636 9.769 1.00 93.19 100 LEU A C 1
ATOM 779 O O . LEU A 1 100 ? -4.066 2.248 10.059 1.00 93.19 100 LEU A O 1
ATOM 783 N N . LEU A 1 101 ? -5.945 1.190 10.694 1.00 92.25 101 LEU A N 1
ATOM 784 C CA . LEU A 1 101 ? -5.688 1.327 12.129 1.00 92.25 101 LEU A CA 1
ATOM 785 C C . LEU A 1 101 ? -4.485 0.480 12.562 1.00 92.25 101 LEU A C 1
ATOM 787 O O . LEU A 1 101 ? -3.659 0.954 13.338 1.00 92.25 101 LEU A O 1
ATOM 791 N N . ALA A 1 102 ? -4.351 -0.733 12.020 1.00 91.19 102 ALA A N 1
ATOM 792 C CA . ALA A 1 102 ? -3.187 -1.582 12.252 1.00 91.19 102 ALA A CA 1
ATOM 793 C C . ALA A 1 102 ? -1.905 -0.968 11.671 1.00 91.19 102 ALA A C 1
ATOM 795 O O . ALA A 1 102 ? -0.874 -0.985 12.337 1.00 91.19 102 ALA A O 1
ATOM 796 N N . MET A 1 103 ? -1.972 -0.367 10.478 1.00 93.00 103 MET A N 1
ATOM 797 C CA . MET A 1 103 ? -0.832 0.355 9.904 1.00 93.00 103 MET A CA 1
ATOM 798 C C . MET A 1 103 ? -0.426 1.560 10.765 1.00 93.00 103 MET A C 1
ATOM 800 O O . MET A 1 103 ? 0.757 1.774 11.012 1.00 93.00 103 MET A O 1
ATOM 804 N N . LEU A 1 104 ? -1.393 2.333 11.269 1.00 92.94 104 LEU A N 1
ATOM 805 C CA . LEU A 1 104 ? -1.122 3.440 12.190 1.00 92.94 104 LEU A CA 1
ATOM 806 C C . LEU A 1 104 ? -0.470 2.972 13.495 1.00 92.94 104 LEU A C 1
ATOM 808 O O . LEU A 1 104 ? 0.459 3.621 13.973 1.00 92.94 104 LEU A O 1
ATOM 812 N N . ASP A 1 105 ? -0.956 1.876 14.076 1.00 92.19 105 ASP A N 1
ATOM 813 C CA . ASP A 1 105 ? -0.378 1.288 15.287 1.00 92.19 105 ASP A CA 1
ATOM 814 C C . ASP A 1 105 ? 1.058 0.803 15.042 1.00 92.19 105 ASP A C 1
ATOM 816 O O . ASP A 1 105 ? 1.959 1.127 15.819 1.00 92.19 105 ASP A O 1
ATOM 820 N N . TYR A 1 106 ? 1.280 0.111 13.922 1.00 90.56 106 TYR A N 1
ATOM 821 C CA . TYR A 1 106 ? 2.599 -0.341 13.492 1.00 90.56 106 TYR A CA 1
ATOM 822 C C . TYR A 1 106 ? 3.570 0.830 13.331 1.00 90.56 106 TYR A C 1
ATOM 824 O O . TYR A 1 106 ? 4.622 0.835 13.970 1.00 90.56 106 TYR A O 1
ATOM 832 N N . LEU A 1 107 ? 3.181 1.869 12.582 1.00 90.00 107 LEU A N 1
ATOM 833 C CA . LEU A 1 107 ? 3.977 3.085 12.434 1.00 90.00 107 LEU A CA 1
ATOM 834 C C . LEU A 1 107 ? 4.279 3.698 13.800 1.00 90.00 107 LEU A C 1
ATOM 836 O O . LEU A 1 107 ? 5.424 3.986 14.110 1.00 90.00 107 LEU A O 1
ATOM 840 N N . LYS A 1 108 ? 3.297 3.884 14.680 1.00 89.50 108 LYS A N 1
ATOM 841 C CA . LYS A 1 108 ? 3.548 4.515 15.989 1.00 89.50 108 LYS A CA 1
ATOM 842 C C . LYS A 1 108 ? 4.541 3.731 16.856 1.00 89.50 108 LYS A C 1
ATOM 844 O O . LYS A 1 108 ? 5.288 4.361 17.601 1.00 89.50 108 LYS A O 1
ATOM 849 N N . LYS A 1 109 ? 4.578 2.401 16.735 1.00 87.25 109 LYS A N 1
ATOM 850 C CA . LYS A 1 109 ? 5.435 1.513 17.539 1.00 87.25 109 LYS A CA 1
ATOM 851 C C . LYS A 1 109 ? 6.791 1.183 16.912 1.00 87.25 109 LYS A C 1
ATOM 853 O O . LYS A 1 109 ? 7.706 0.844 17.654 1.00 87.25 109 LYS A O 1
ATOM 858 N N . SER A 1 110 ? 6.939 1.246 15.590 1.00 80.19 110 SER A N 1
ATOM 859 C CA . SER A 1 110 ? 8.185 0.861 14.916 1.00 80.19 110 SER A CA 1
ATOM 860 C C . SER A 1 110 ? 9.317 1.843 15.246 1.00 80.19 110 SER A C 1
ATOM 862 O O . SER A 1 110 ? 9.189 3.040 15.027 1.00 80.19 110 SER A O 1
ATOM 864 N N . GLU A 1 111 ? 10.453 1.396 15.777 1.00 67.31 111 GLU A N 1
ATOM 865 C CA . GLU A 1 111 ? 11.576 2.311 16.065 1.00 67.31 111 GLU A CA 1
ATOM 866 C C . GLU A 1 111 ? 12.371 2.685 14.801 1.00 67.31 111 GLU A C 1
ATOM 868 O O . GLU A 1 111 ? 13.006 3.735 14.754 1.00 67.31 111 GLU A O 1
ATOM 873 N N . THR A 1 112 ? 12.303 1.844 13.764 1.00 56.41 112 THR A N 1
ATOM 874 C CA . THR A 1 112 ? 13.283 1.794 12.668 1.00 56.41 112 THR A CA 1
ATOM 875 C C . THR A 1 112 ? 12.680 1.743 11.268 1.00 56.41 112 THR A C 1
ATOM 877 O O . THR A 1 112 ? 13.391 1.412 10.323 1.00 56.41 112 THR A O 1
ATOM 880 N N . GLU A 1 113 ? 11.391 2.042 11.084 1.00 54.66 113 GLU A N 1
ATOM 881 C CA . GLU A 1 113 ? 10.852 2.135 9.723 1.00 54.66 113 GLU A CA 1
ATOM 882 C C . GLU A 1 113 ? 11.408 3.406 9.055 1.00 54.66 113 GLU A C 1
ATOM 884 O O . GLU A 1 113 ? 10.801 4.481 9.080 1.00 54.66 113 GLU A O 1
ATOM 889 N N . GLU A 1 114 ? 12.606 3.285 8.478 1.00 51.00 114 GLU A N 1
ATOM 890 C CA . GLU A 1 114 ? 13.146 4.190 7.468 1.00 51.00 114 GLU A CA 1
ATOM 891 C C . GLU A 1 114 ? 12.352 3.967 6.182 1.00 51.00 114 GLU A C 1
ATOM 893 O O . GLU A 1 114 ? 12.836 3.421 5.193 1.00 51.00 114 GLU A O 1
ATOM 898 N N . LEU A 1 115 ? 11.071 4.327 6.231 1.00 51.00 115 LEU A N 1
ATOM 899 C CA . LEU A 1 115 ? 10.228 4.328 5.056 1.00 51.00 115 LEU A CA 1
ATOM 900 C C . LEU A 1 115 ? 10.866 5.238 4.020 1.00 51.00 115 LEU A C 1
ATOM 902 O O . LEU A 1 115 ? 11.142 6.417 4.258 1.00 51.00 115 LEU A O 1
ATOM 906 N N . THR A 1 116 ? 11.127 4.637 2.874 1.00 53.28 116 THR A N 1
ATOM 907 C CA . THR A 1 116 ? 11.692 5.287 1.713 1.00 53.28 116 THR A CA 1
ATOM 908 C C . THR A 1 116 ? 10.807 6.488 1.329 1.00 53.28 116 THR A C 1
ATOM 910 O O . THR A 1 116 ? 9.581 6.425 1.284 1.00 53.28 116 THR A O 1
ATOM 913 N N . ASN A 1 117 ? 11.468 7.629 1.122 1.00 56.12 117 ASN A N 1
ATOM 914 C CA . ASN A 1 117 ? 10.982 8.893 0.544 1.00 56.12 117 ASN A CA 1
ATOM 915 C C . ASN A 1 117 ? 9.984 9.775 1.330 1.00 56.12 117 ASN A C 1
ATOM 917 O O . ASN A 1 117 ? 10.010 10.989 1.107 1.00 56.12 117 ASN A O 1
ATOM 921 N N . LEU A 1 118 ? 9.156 9.259 2.249 1.00 61.31 118 LEU A N 1
ATOM 922 C CA . LEU A 1 118 ? 8.305 10.090 3.124 1.00 61.31 118 LEU A CA 1
ATOM 923 C C . LEU A 1 118 ? 8.617 9.827 4.597 1.00 61.31 118 LEU A C 1
ATOM 925 O O . LEU A 1 118 ? 8.533 8.693 5.067 1.00 61.31 118 LEU A O 1
ATOM 929 N N . ALA A 1 119 ? 8.928 10.888 5.347 1.00 75.31 119 ALA A N 1
ATOM 930 C CA . ALA A 1 119 ? 9.253 10.752 6.758 1.00 75.31 119 ALA A CA 1
ATOM 931 C C . ALA A 1 119 ? 8.082 10.108 7.516 1.00 75.31 119 ALA A C 1
ATOM 933 O O . ALA A 1 119 ? 6.931 10.532 7.403 1.00 75.31 119 ALA A O 1
ATOM 934 N N . LYS A 1 120 ? 8.386 9.113 8.350 1.00 82.38 120 LYS A N 1
ATOM 935 C CA . LYS A 1 120 ? 7.417 8.359 9.156 1.00 82.38 120 LYS A CA 1
ATOM 936 C C . LYS A 1 120 ? 6.349 9.237 9.830 1.00 82.38 120 LYS A C 1
ATOM 938 O O . LYS A 1 120 ? 5.159 8.934 9.771 1.00 82.38 120 LYS A O 1
ATOM 943 N N . LEU A 1 121 ? 6.764 10.341 10.461 1.00 83.50 121 LEU A N 1
ATOM 944 C CA . LEU A 1 121 ? 5.851 11.270 11.139 1.00 83.50 121 LEU A CA 1
ATOM 945 C C . LEU A 1 121 ? 4.877 11.960 10.175 1.00 83.50 121 LEU A C 1
ATOM 947 O O . LEU A 1 121 ? 3.737 12.230 10.549 1.00 83.50 121 LEU A O 1
ATOM 951 N N . GLU A 1 122 ? 5.307 12.250 8.951 1.00 84.38 122 GLU A N 1
ATOM 952 C CA . GLU A 1 122 ? 4.449 12.832 7.918 1.00 84.38 122 GLU A CA 1
ATOM 953 C C . GLU A 1 122 ? 3.429 11.810 7.421 1.00 84.38 122 GLU A C 1
ATOM 955 O O . GLU A 1 122 ? 2.246 12.138 7.316 1.00 84.38 122 GLU A O 1
ATOM 960 N N . ARG A 1 123 ? 3.848 10.553 7.218 1.00 87.44 123 ARG A N 1
ATOM 961 C CA . ARG A 1 123 ? 2.936 9.463 6.849 1.00 87.44 123 ARG A CA 1
ATOM 962 C C . ARG A 1 123 ? 1.870 9.235 7.923 1.00 87.44 123 ARG A C 1
ATOM 964 O O . ARG A 1 123 ? 0.691 9.202 7.587 1.00 87.44 123 ARG A O 1
ATOM 971 N N . ILE A 1 124 ? 2.246 9.187 9.207 1.00 90.75 124 ILE A N 1
ATOM 972 C CA . ILE A 1 124 ? 1.285 9.081 10.325 1.00 90.75 124 ILE A CA 1
ATOM 973 C C . ILE A 1 124 ? 0.244 10.203 10.254 1.00 90.75 124 ILE A C 1
ATOM 975 O O . ILE A 1 124 ? -0.953 9.919 10.235 1.00 90.75 124 ILE A O 1
ATOM 979 N N . LYS A 1 125 ? 0.688 11.464 10.148 1.00 90.81 125 LYS A N 1
ATOM 980 C CA . LYS A 1 125 ? -0.221 12.618 10.050 1.00 90.81 125 LYS A CA 1
ATOM 981 C C . LYS A 1 125 ? -1.154 12.508 8.846 1.00 90.81 125 LYS A C 1
ATOM 983 O O . LYS A 1 125 ? -2.329 12.848 8.953 1.00 90.81 125 LYS A O 1
ATOM 988 N N . HIS A 1 126 ? -0.644 12.035 7.710 1.00 88.94 126 HIS A N 1
ATOM 989 C CA . HIS A 1 126 ? -1.433 11.880 6.495 1.00 88.94 126 HIS A CA 1
ATOM 990 C C . HIS A 1 126 ? -2.495 10.777 6.625 1.00 88.94 126 HIS A C 1
ATOM 992 O O . HIS A 1 126 ? -3.650 11.014 6.261 1.00 88.94 126 HIS A O 1
ATOM 998 N N . LEU A 1 127 ? -2.147 9.617 7.201 1.00 92.06 127 LEU A N 1
ATOM 999 C CA . LEU A 1 127 ? -3.114 8.554 7.504 1.00 92.06 127 LEU A CA 1
ATOM 1000 C C . LEU A 1 127 ? -4.191 9.052 8.473 1.00 92.06 127 LEU A C 1
ATOM 1002 O O . LEU A 1 127 ? -5.374 8.913 8.177 1.00 92.06 127 LEU A O 1
ATOM 1006 N N . GLU A 1 128 ? -3.799 9.652 9.601 1.00 94.44 128 GLU A N 1
ATOM 1007 C CA . GLU A 1 128 ? -4.742 10.156 10.610 1.00 94.44 128 GLU A CA 1
ATOM 1008 C C . GLU A 1 128 ? -5.709 11.181 10.013 1.00 94.44 128 GLU A C 1
ATOM 1010 O O . GLU A 1 128 ? -6.925 11.042 10.153 1.00 94.44 128 GLU A O 1
ATOM 1015 N N . TYR A 1 129 ? -5.177 12.169 9.289 1.00 94.12 129 TYR A N 1
ATOM 1016 C CA . TYR A 1 129 ? -5.982 13.202 8.647 1.00 94.12 129 TYR A CA 1
ATOM 1017 C C . TYR A 1 129 ? -6.958 12.617 7.625 1.00 94.12 129 TYR A C 1
ATOM 1019 O O . TYR A 1 129 ? -8.149 12.933 7.657 1.00 94.12 129 TYR A O 1
ATOM 1027 N N . ARG A 1 130 ? -6.486 11.751 6.718 1.00 93.69 130 ARG A N 1
ATOM 1028 C CA . ARG A 1 130 ? -7.347 11.234 5.652 1.00 93.69 130 ARG A CA 1
ATOM 1029 C C . ARG A 1 130 ? -8.391 10.252 6.181 1.00 93.69 130 ARG A C 1
ATOM 1031 O O . ARG A 1 130 ? -9.513 10.276 5.687 1.00 93.69 130 ARG A O 1
ATOM 1038 N N . ILE A 1 131 ? -8.068 9.441 7.189 1.00 93.06 131 ILE A N 1
ATOM 1039 C CA . ILE A 1 131 ? -9.057 8.578 7.854 1.00 93.06 131 ILE A CA 1
ATOM 1040 C C . ILE A 1 131 ? -10.146 9.427 8.514 1.00 93.06 131 ILE A C 1
ATOM 1042 O O . ILE A 1 131 ? -11.320 9.130 8.317 1.00 93.06 131 ILE A O 1
ATOM 1046 N N . ALA A 1 132 ? -9.781 10.502 9.223 1.00 91.75 132 ALA A N 1
ATOM 1047 C CA . ALA A 1 132 ? -10.761 11.388 9.854 1.00 91.75 132 ALA A CA 1
ATOM 1048 C C . ALA A 1 132 ? -11.683 12.056 8.818 1.00 91.75 132 ALA A C 1
ATOM 1050 O O . ALA A 1 132 ? -12.898 12.085 8.999 1.00 91.75 132 ALA A O 1
ATOM 1051 N N . GLN A 1 133 ? -11.131 12.513 7.689 1.00 90.44 13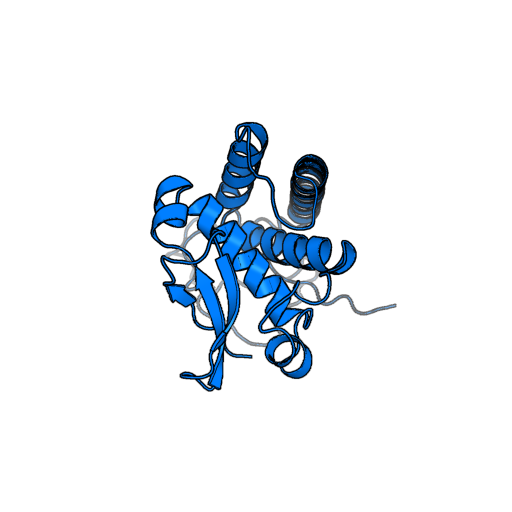3 GLN A N 1
ATOM 1052 C CA . GLN A 1 133 ? -11.943 13.030 6.583 1.00 90.44 133 GLN A CA 1
ATOM 1053 C C . GLN A 1 133 ? -12.901 11.981 6.017 1.00 90.44 133 GLN A C 1
ATOM 1055 O O . GLN A 1 133 ? -14.060 12.287 5.766 1.00 90.44 133 GLN A O 1
ATOM 1060 N N . LEU A 1 134 ? -12.433 10.749 5.805 1.00 89.38 134 LEU A N 1
ATOM 1061 C CA . LEU A 1 134 ? -13.277 9.671 5.289 1.00 89.38 134 LEU A CA 1
ATOM 1062 C C . LEU A 1 134 ? -14.369 9.272 6.293 1.00 89.38 134 LEU A C 1
ATOM 1064 O 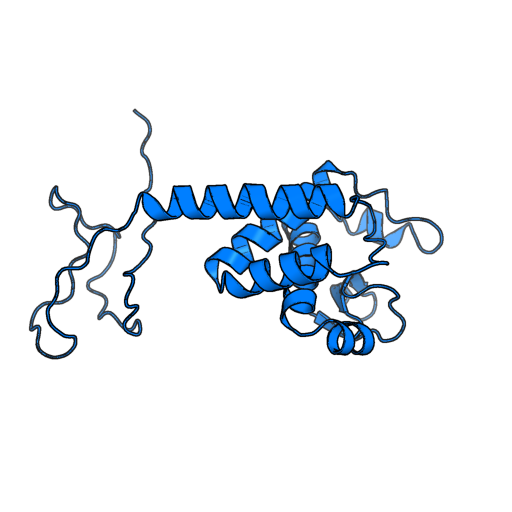O . LEU A 1 134 ? -15.480 8.944 5.874 1.00 89.38 134 LEU A O 1
ATOM 1068 N N . ASP A 1 135 ? -14.088 9.343 7.597 1.00 88.44 135 ASP A N 1
ATOM 1069 C CA . ASP A 1 135 ? -15.087 9.175 8.655 1.00 88.44 135 ASP A CA 1
ATOM 1070 C C . ASP A 1 135 ? -16.167 10.263 8.548 1.00 88.44 135 ASP A C 1
ATOM 1072 O O . ASP A 1 135 ? -17.354 9.941 8.463 1.00 88.44 135 ASP A O 1
ATOM 1076 N N . GLU A 1 136 ? -15.772 11.536 8.462 1.00 84.38 136 GLU A N 1
ATOM 1077 C CA . GLU A 1 136 ? -16.694 12.663 8.271 1.00 84.38 136 GLU A CA 1
ATOM 1078 C C . GLU A 1 136 ? -17.526 12.518 6.992 1.00 84.38 136 GLU A C 1
ATOM 1080 O O . GLU A 1 136 ? -18.753 12.562 7.060 1.00 84.38 136 GLU A O 1
ATOM 1085 N N . GLU A 1 137 ? -16.888 12.272 5.844 1.00 80.94 137 GLU A N 1
ATOM 1086 C CA . GLU A 1 137 ? -17.546 12.052 4.549 1.00 80.94 137 GLU A CA 1
ATOM 1087 C C . GLU A 1 137 ? -18.549 10.883 4.615 1.00 80.94 137 GLU A C 1
ATOM 1089 O O . GLU A 1 137 ? -19.643 10.963 4.045 1.00 80.94 137 GLU A O 1
ATOM 1094 N N . SER A 1 138 ? -18.211 9.811 5.342 1.00 67.88 138 SER A N 1
ATOM 1095 C CA . SER A 1 138 ? -19.087 8.645 5.509 1.00 67.88 138 SER A CA 1
ATOM 1096 C C . SER A 1 138 ? -20.293 8.907 6.417 1.00 67.88 138 SER A C 1
ATOM 1098 O O . SER A 1 138 ? -21.365 8.344 6.181 1.00 67.88 138 SER A O 1
ATOM 1100 N N . ASN A 1 139 ? -20.170 9.818 7.386 1.00 57.12 139 ASN A N 1
ATOM 1101 C CA . ASN A 1 139 ? -21.261 10.195 8.288 1.00 57.12 139 ASN A CA 1
ATOM 1102 C C . ASN A 1 139 ? -22.384 10.985 7.586 1.00 57.12 139 ASN A C 1
ATOM 1104 O O . ASN A 1 139 ? -23.503 11.040 8.096 1.00 57.12 139 ASN A O 1
ATOM 1108 N N . TYR A 1 140 ? -22.136 11.558 6.402 1.00 50.31 140 TYR A N 1
ATOM 1109 C CA . TYR A 1 140 ? -23.135 12.344 5.663 1.00 50.31 140 TYR A CA 1
ATOM 1110 C C . TYR A 1 140 ? -24.094 11.519 4.780 1.00 50.31 140 TYR A C 1
ATOM 1112 O O . TYR A 1 140 ? -25.012 12.097 4.194 1.00 50.31 140 TYR A O 1
ATOM 1120 N N . PHE A 1 141 ? -23.948 10.189 4.688 1.00 44.75 141 PHE A N 1
ATOM 1121 C CA . PHE A 1 141 ? -24.739 9.360 3.757 1.00 44.75 141 PHE A CA 1
ATOM 1122 C C . PHE A 1 141 ? -25.302 8.057 4.345 1.00 44.75 141 PHE A C 1
ATOM 1124 O O . PHE A 1 141 ? -25.349 7.032 3.668 1.00 44.75 141 PHE A O 1
ATOM 1131 N N . ILE A 1 142 ? -25.830 8.093 5.570 1.00 42.03 142 ILE A N 1
ATOM 1132 C CA . ILE A 1 142 ? -26.693 7.008 6.062 1.00 42.03 142 ILE A CA 1
ATOM 1133 C C . ILE A 1 142 ? -28.140 7.329 5.667 1.00 42.03 142 ILE A C 1
ATOM 1135 O O . ILE A 1 142 ? -28.829 8.088 6.349 1.00 42.03 142 ILE A O 1
ATOM 1139 N N . VAL A 1 143 ? -28.622 6.762 4.556 1.00 42.25 143 VAL A N 1
ATOM 1140 C CA . VAL A 1 143 ? -30.071 6.618 4.343 1.00 42.25 143 VAL A CA 1
ATOM 1141 C C . VAL A 1 143 ? -30.462 5.301 5.007 1.00 42.25 143 VAL A C 1
ATOM 1143 O O . VAL A 1 143 ? -30.104 4.251 4.481 1.00 42.25 143 VAL A O 1
ATOM 1146 N N . PRO A 1 144 ? -31.149 5.307 6.162 1.00 40.59 144 PRO A N 1
ATOM 1147 C CA . PRO A 1 144 ? -31.564 4.066 6.793 1.00 40.59 144 PRO A CA 1
ATOM 1148 C C . PRO A 1 144 ? -32.548 3.347 5.869 1.00 40.59 144 PRO A C 1
ATOM 1150 O O . PRO A 1 144 ? -33.663 3.822 5.638 1.00 40.59 144 PRO A O 1
ATOM 1153 N N . CYS A 1 145 ? -32.135 2.201 5.334 1.00 40.38 145 CYS A N 1
ATOM 1154 C CA . CYS A 1 145 ? -33.036 1.274 4.670 1.00 40.38 145 CYS A CA 1
ATOM 1155 C C . CYS A 1 145 ? -34.024 0.768 5.736 1.00 40.38 145 CYS A C 1
ATOM 1157 O O . CYS A 1 145 ? -33.644 0.038 6.650 1.00 40.38 145 CYS A O 1
ATOM 1159 N N . LYS A 1 146 ? -35.284 1.218 5.693 1.00 39.16 146 LYS A N 1
ATOM 1160 C CA . LYS A 1 146 ? -36.330 0.730 6.603 1.00 39.16 146 LYS A CA 1
ATOM 1161 C C . LYS A 1 146 ? -36.923 -0.560 6.040 1.00 39.16 146 LYS A C 1
ATOM 1163 O O . LYS A 1 146 ? -37.854 -0.492 5.247 1.00 39.16 146 LYS A O 1
ATOM 1168 N N . HIS A 1 147 ? -36.433 -1.712 6.478 1.00 44.91 147 HIS A N 1
ATOM 1169 C CA . HIS A 1 147 ? -37.160 -2.979 6.341 1.00 44.91 147 HIS A CA 1
ATOM 1170 C C . HIS A 1 147 ? -36.912 -3.885 7.546 1.00 44.91 147 HIS A C 1
ATOM 1172 O O . HIS A 1 147 ? -35.869 -3.812 8.197 1.00 44.91 147 HIS A O 1
ATOM 1178 N N . SER A 1 148 ? -37.922 -4.693 7.872 1.00 38.69 148 SER A N 1
ATOM 1179 C CA . SER A 1 148 ? -38.017 -5.420 9.141 1.00 38.69 148 SER A CA 1
ATOM 1180 C C . SER A 1 148 ? -37.366 -6.807 9.123 1.00 38.69 148 SER A C 1
ATOM 1182 O O . SER A 1 148 ? -37.031 -7.295 10.196 1.00 38.69 148 SER A O 1
ATOM 1184 N N . ALA A 1 149 ? -37.150 -7.434 7.959 1.00 42.03 149 ALA A N 1
ATOM 1185 C CA . ALA A 1 149 ? -36.357 -8.661 7.793 1.00 42.03 149 ALA A CA 1
ATOM 1186 C C . ALA A 1 149 ? -36.249 -9.044 6.304 1.00 42.03 149 ALA A C 1
ATOM 1188 O O . ALA A 1 149 ? -37.222 -8.927 5.564 1.00 42.03 149 ALA A O 1
ATOM 1189 N N . HIS A 1 150 ? -35.094 -9.561 5.867 1.00 42.50 150 HIS A N 1
ATOM 1190 C CA . HIS A 1 150 ? -34.952 -10.159 4.534 1.00 42.50 150 HIS A CA 1
ATOM 1191 C C . HIS A 1 150 ? -35.638 -11.535 4.496 1.00 42.50 150 HIS A C 1
ATOM 1193 O O . HIS A 1 150 ? -35.293 -12.415 5.281 1.00 42.50 150 HIS A O 1
ATOM 1199 N N . GLY A 1 151 ? -36.584 -11.723 3.570 1.00 46.47 151 GLY A N 1
ATOM 1200 C CA . GLY A 1 151 ? -37.199 -13.025 3.264 1.00 46.47 151 GLY A CA 1
ATOM 1201 C C . GLY A 1 151 ? -38.729 -13.051 3.234 1.00 46.47 151 GLY A C 1
ATOM 1202 O O . GLY A 1 151 ? -39.298 -14.014 2.730 1.00 46.47 151 GLY A O 1
ATOM 1203 N N . THR A 1 152 ? -39.401 -12.010 3.732 1.00 46.28 152 THR A N 1
ATOM 1204 C CA . THR A 1 152 ? -40.876 -11.947 3.775 1.00 46.28 152 THR A CA 1
ATOM 1205 C C . THR A 1 152 ? -41.483 -10.830 2.938 1.00 46.28 152 THR A C 1
ATOM 1207 O O . THR A 1 152 ? -42.705 -10.769 2.836 1.00 46.28 152 THR A O 1
ATOM 1210 N N . ASP A 1 153 ? -40.674 -9.951 2.344 1.00 43.59 153 ASP A N 1
ATOM 1211 C CA . ASP A 1 153 ? -41.203 -8.832 1.570 1.00 43.59 153 ASP A CA 1
ATOM 1212 C C . ASP A 1 153 ? -41.578 -9.275 0.146 1.00 43.59 153 ASP A C 1
ATOM 1214 O O . ASP A 1 153 ? -40.710 -9.707 -0.615 1.00 43.59 153 ASP A O 1
ATOM 1218 N N . PRO A 1 154 ? -42.857 -9.144 -0.258 1.00 42.72 154 PRO A N 1
ATOM 1219 C CA . PRO A 1 154 ? -43.290 -9.442 -1.621 1.00 42.72 154 PRO A CA 1
ATOM 1220 C C . PRO A 1 154 ? -42.868 -8.359 -2.629 1.00 42.72 154 PRO A C 1
ATOM 1222 O O . PRO A 1 154 ? -43.179 -8.472 -3.814 1.00 42.72 154 PRO A O 1
ATOM 1225 N N . TRP A 1 155 ? -42.172 -7.310 -2.176 1.00 42.38 155 TRP A N 1
ATOM 1226 C CA . TRP A 1 155 ? -41.766 -6.167 -2.985 1.00 42.38 155 TRP A CA 1
ATOM 1227 C C . TRP A 1 155 ? -40.237 -6.058 -3.040 1.00 42.38 155 TRP A C 1
ATOM 1229 O O . TRP A 1 155 ? -39.599 -6.018 -1.988 1.00 42.38 155 TRP A O 1
ATOM 1239 N N . PRO A 1 156 ? -39.626 -5.981 -4.237 1.00 45.91 156 PRO A N 1
ATOM 1240 C CA . PRO A 1 156 ? -38.195 -5.729 -4.359 1.00 45.91 156 PRO A CA 1
ATOM 1241 C C . PRO A 1 156 ? -37.847 -4.363 -3.753 1.00 45.91 156 PRO A C 1
ATOM 1243 O O . PRO A 1 156 ? -38.578 -3.388 -3.942 1.00 45.91 156 PRO A O 1
ATOM 1246 N N . CYS A 1 157 ? -36.730 -4.287 -3.024 1.00 45.84 157 CYS A N 1
ATOM 1247 C CA . CYS A 1 157 ? -36.272 -3.060 -2.377 1.00 45.84 157 CYS A CA 1
ATOM 1248 C C . CYS A 1 157 ? -36.097 -1.941 -3.416 1.00 45.84 157 CYS A C 1
ATOM 1250 O O . CYS A 1 157 ? -35.188 -1.976 -4.244 1.00 45.84 157 CYS A O 1
ATOM 1252 N N . SER A 1 158 ? -36.957 -0.921 -3.386 1.00 45.19 158 SER A N 1
ATOM 1253 C CA . SER A 1 158 ? -36.821 0.223 -4.286 1.00 45.19 158 SER A CA 1
ATOM 1254 C C . SER A 1 158 ? -35.814 1.217 -3.706 1.00 45.19 158 SER A C 1
ATOM 1256 O O . SER A 1 158 ? -36.081 1.866 -2.692 1.00 45.19 158 SER A O 1
ATOM 1258 N N . HIS A 1 159 ? -34.661 1.378 -4.353 1.00 50.91 159 HIS A N 1
ATOM 1259 C CA . HIS A 1 159 ? -33.676 2.402 -3.998 1.00 50.91 159 HIS A CA 1
ATOM 1260 C C . HIS A 1 159 ? -34.159 3.754 -4.537 1.00 50.91 159 HIS A C 1
ATOM 1262 O O . HIS A 1 159 ? -33.720 4.210 -5.594 1.00 50.91 159 HIS A O 1
ATOM 1268 N N . MET A 1 160 ? -35.129 4.361 -3.852 1.00 46.75 160 MET A N 1
ATOM 1269 C CA . MET A 1 160 ? -35.712 5.647 -4.232 1.00 46.75 160 MET A CA 1
ATOM 1270 C C . MET A 1 160 ? -35.201 6.772 -3.331 1.00 46.75 160 MET A C 1
ATOM 1272 O O . MET A 1 160 ? -35.008 6.600 -2.128 1.00 46.75 160 MET A O 1
ATOM 1276 N N . THR A 1 161 ? -35.004 7.956 -3.901 1.00 50.28 161 THR A N 1
ATOM 1277 C CA . THR A 1 161 ? -34.806 9.179 -3.121 1.00 50.28 161 THR A CA 1
ATOM 1278 C C . THR A 1 161 ? -36.092 9.548 -2.372 1.00 50.28 161 THR A C 1
ATOM 1280 O O . THR A 1 161 ? -37.186 9.112 -2.726 1.00 50.28 161 THR A O 1
ATOM 1283 N N . ARG A 1 162 ? -35.988 10.450 -1.385 1.00 43.78 162 ARG A N 1
ATOM 1284 C CA . ARG A 1 162 ? -37.138 11.044 -0.667 1.00 43.78 162 ARG A CA 1
ATOM 1285 C C . ARG A 1 162 ? -38.138 11.770 -1.592 1.00 43.78 162 ARG A C 1
ATOM 1287 O O . ARG A 1 162 ? -39.243 12.083 -1.173 1.00 43.78 162 ARG A O 1
ATOM 1294 N N . GLU A 1 163 ? -37.736 12.024 -2.835 1.00 53.78 163 GLU A N 1
ATOM 1295 C CA . GLU A 1 163 ? -38.496 12.690 -3.899 1.00 53.78 163 GLU A CA 1
ATOM 1296 C C . GLU A 1 163 ? -39.069 11.690 -4.924 1.00 53.78 163 GLU A C 1
ATOM 1298 O O . GLU A 1 163 ? -39.585 12.103 -5.959 1.00 53.78 163 GLU A O 1
ATOM 1303 N N . GLY A 1 164 ? -38.948 10.379 -4.680 1.00 50.66 164 GLY A N 1
ATOM 1304 C CA . GLY A 1 164 ? -39.520 9.345 -5.543 1.00 50.66 164 GLY A CA 1
ATOM 1305 C C . GLY A 1 164 ? -38.736 9.073 -6.833 1.00 50.66 164 GLY A C 1
ATOM 1306 O O . GLY A 1 164 ? -39.323 8.610 -7.808 1.00 50.66 164 GLY A O 1
ATOM 1307 N N . LYS A 1 165 ? -37.420 9.323 -6.869 1.00 52.09 165 LYS A N 1
ATOM 1308 C CA . LYS A 1 165 ? -36.566 8.996 -8.031 1.00 52.09 165 LYS A CA 1
ATOM 1309 C C . LYS A 1 165 ? -35.701 7.774 -7.759 1.00 52.09 165 LYS A C 1
ATOM 1311 O O . LYS A 1 165 ? -35.123 7.679 -6.682 1.00 52.09 165 LYS A O 1
ATOM 1316 N N . THR A 1 166 ? -35.570 6.872 -8.726 1.00 50.59 166 THR A N 1
ATOM 1317 C CA . THR A 1 166 ? -34.687 5.704 -8.613 1.00 50.59 166 THR A CA 1
ATOM 1318 C C . THR A 1 166 ? -33.215 6.134 -8.585 1.00 50.59 166 THR A C 1
ATOM 1320 O O . THR A 1 166 ? -32.803 7.043 -9.306 1.00 50.59 166 THR A O 1
ATOM 1323 N N . LEU A 1 167 ? -32.415 5.508 -7.720 1.00 51.94 167 LEU A N 1
ATOM 1324 C CA . LEU A 1 167 ? -30.995 5.831 -7.538 1.00 51.94 167 LEU A CA 1
ATOM 1325 C C . LEU A 1 167 ? -30.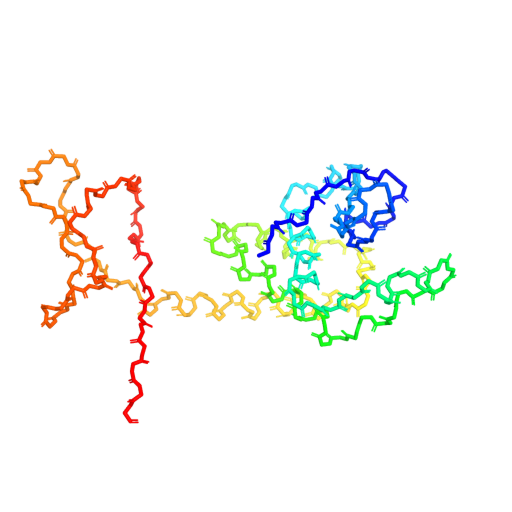083 5.200 -8.603 1.00 51.94 167 LEU A C 1
ATOM 1327 O O . LEU A 1 167 ? -28.966 5.670 -8.806 1.00 51.94 167 LEU A O 1
ATOM 1331 N N . HIS A 1 168 ? -30.574 4.193 -9.326 1.00 47.75 168 HIS A N 1
ATOM 1332 C CA . HIS A 1 168 ? -29.908 3.599 -10.482 1.00 47.75 168 HIS A CA 1
ATOM 1333 C C . HIS A 1 168 ? -30.883 3.552 -11.667 1.00 47.75 168 HIS A C 1
ATOM 1335 O O . HIS A 1 168 ? -32.086 3.357 -11.487 1.00 47.75 168 HIS A O 1
ATOM 1341 N N . GLN A 1 169 ? -30.368 3.793 -12.877 1.00 43.00 169 GLN A N 1
ATOM 1342 C CA . GLN A 1 169 ? -31.166 3.933 -14.104 1.00 43.00 169 GLN A CA 1
ATOM 1343 C C . GLN A 1 169 ? -31.616 2.597 -14.723 1.00 43.00 169 GLN A C 1
ATOM 1345 O O . GLN A 1 169 ? -32.357 2.611 -15.700 1.00 43.00 169 GLN A O 1
ATOM 1350 N N . SER A 1 170 ? -31.222 1.455 -14.160 1.00 41.94 170 SER A N 1
ATOM 1351 C CA . SER A 1 170 ? -31.627 0.134 -14.647 1.00 41.94 170 SER A CA 1
ATOM 1352 C C . SER A 1 170 ? -31.516 -0.913 -13.536 1.00 41.94 170 SER A C 1
ATOM 1354 O O . SER A 1 170 ? -30.412 -1.307 -13.169 1.00 41.94 170 SER A O 1
ATOM 1356 N N . ASP A 1 171 ? -32.671 -1.269 -12.976 1.00 36.72 171 ASP A N 1
ATOM 1357 C CA . ASP A 1 171 ? -33.166 -2.637 -12.743 1.00 36.72 171 ASP A CA 1
ATOM 1358 C C . ASP A 1 171 ? -33.832 -2.866 -11.376 1.00 36.72 171 ASP A C 1
ATOM 1360 O O . ASP A 1 171 ? -33.314 -2.441 -10.339 1.00 36.72 171 ASP A O 1
ATOM 1364 N N . PRO A 1 172 ? -34.953 -3.622 -11.353 1.00 44.31 172 PRO A N 1
ATOM 1365 C CA . PRO A 1 172 ? -35.413 -4.350 -10.181 1.00 44.31 172 PRO A CA 1
ATOM 1366 C C . PRO A 1 172 ? -34.490 -5.562 -9.983 1.00 44.31 172 PRO A C 1
ATOM 1368 O O . PRO A 1 172 ? -34.866 -6.705 -10.236 1.00 44.31 172 PRO A O 1
ATOM 1371 N N . ALA A 1 173 ? -33.243 -5.317 -9.587 1.00 39.66 173 ALA A N 1
ATOM 1372 C CA . ALA A 1 173 ? -32.352 -6.395 -9.196 1.00 39.66 173 ALA A CA 1
ATOM 1373 C C . ALA A 1 173 ? -32.834 -6.957 -7.852 1.00 39.66 173 ALA A C 1
ATOM 1375 O O . ALA A 1 173 ? -32.994 -6.219 -6.879 1.00 39.66 173 ALA A O 1
ATOM 1376 N N . THR A 1 174 ? -33.060 -8.268 -7.780 1.00 42.62 174 THR A N 1
ATOM 1377 C CA . THR A 1 174 ? -33.133 -8.970 -6.496 1.00 42.62 174 THR A CA 1
ATOM 1378 C C . THR A 1 174 ? -31.828 -8.717 -5.753 1.00 42.62 174 THR A C 1
ATOM 1380 O O . THR A 1 174 ? -30.772 -9.168 -6.185 1.00 42.62 174 THR A O 1
ATOM 1383 N N . CYS A 1 175 ? -31.905 -7.962 -4.662 1.00 43.06 175 CYS A N 1
ATOM 1384 C CA . CYS A 1 175 ? -30.808 -7.699 -3.742 1.00 43.06 175 CYS A CA 1
ATOM 1385 C C . CYS A 1 175 ? -30.115 -9.011 -3.320 1.00 43.06 175 CYS A C 1
ATOM 1387 O O . CYS A 1 175 ? -30.661 -9.761 -2.515 1.00 43.06 175 CYS A O 1
ATOM 1389 N N . THR A 1 176 ? -28.916 -9.296 -3.844 1.00 39.28 176 THR A N 1
ATOM 1390 C CA . THR A 1 176 ? -28.078 -10.456 -3.453 1.00 39.28 176 THR A CA 1
ATOM 1391 C C . THR A 1 176 ? -26.904 -10.083 -2.540 1.00 39.28 176 THR A C 1
ATOM 1393 O O . THR A 1 176 ? -25.963 -10.856 -2.384 1.00 39.28 176 THR A O 1
ATOM 1396 N N . HIS A 1 177 ? -26.914 -8.897 -1.943 1.00 43.03 177 HIS A N 1
ATOM 1397 C CA . HIS A 1 177 ? -25.962 -8.507 -0.897 1.00 43.03 177 HIS A CA 1
ATOM 1398 C C . HIS A 1 177 ? -26.328 -9.135 0.454 1.00 43.03 177 HIS A C 1
ATOM 1400 O O . HIS A 1 177 ? -27.491 -9.157 0.857 1.00 43.03 177 HIS A O 1
ATOM 1406 N N . ALA A 1 178 ? -25.307 -9.631 1.158 1.00 38.91 178 ALA A N 1
ATOM 1407 C CA . ALA A 1 178 ? -25.414 -10.023 2.556 1.00 38.91 178 ALA A CA 1
ATOM 1408 C C . ALA A 1 178 ? -25.827 -8.809 3.402 1.00 38.91 178 ALA A C 1
ATOM 1410 O O . ALA A 1 178 ? -25.409 -7.686 3.125 1.00 38.91 178 ALA A O 1
ATOM 1411 N N . ALA A 1 179 ? -26.646 -9.035 4.432 1.00 39.59 179 ALA A N 1
ATOM 1412 C CA . ALA A 1 179 ? -27.082 -7.988 5.346 1.00 39.59 179 ALA A CA 1
ATOM 1413 C C . ALA A 1 179 ? -25.866 -7.254 5.938 1.00 39.59 179 ALA A C 1
ATOM 1415 O O . ALA A 1 179 ? -25.162 -7.789 6.792 1.00 39.59 179 ALA A O 1
ATOM 1416 N N . HIS A 1 180 ? -25.628 -6.020 5.499 1.00 35.78 180 HIS A N 1
ATOM 1417 C CA . HIS A 1 180 ? -24.744 -5.104 6.201 1.00 35.78 180 HIS A CA 1
ATOM 1418 C C . HIS A 1 180 ? -25.575 -4.417 7.291 1.00 35.78 180 HIS A C 1
ATOM 1420 O O . HIS A 1 180 ? -26.533 -3.719 6.953 1.00 35.78 180 HIS A O 1
ATOM 1426 N N . PRO A 1 181 ? -25.214 -4.521 8.584 1.00 38.66 181 PRO A N 1
ATOM 1427 C CA . PRO A 1 181 ? -25.883 -3.783 9.664 1.00 38.66 181 PRO A CA 1
ATOM 1428 C C . PRO A 1 181 ? -25.888 -2.253 9.472 1.00 38.66 181 PRO A C 1
ATOM 1430 O O . PRO A 1 181 ? -26.525 -1.538 10.237 1.00 38.66 181 PRO A O 1
ATOM 1433 N N . GLN A 1 182 ? -25.150 -1.747 8.478 1.00 41.09 182 GLN A N 1
ATOM 1434 C CA . GLN A 1 182 ? -24.852 -0.334 8.248 1.00 41.09 182 GLN A CA 1
ATOM 1435 C C . GLN A 1 182 ? -25.354 0.212 6.891 1.00 41.09 182 GLN A C 1
ATOM 1437 O O . GLN A 1 182 ? -25.125 1.384 6.610 1.00 41.09 182 GLN A O 1
ATOM 1442 N N . GLY A 1 183 ? -26.084 -0.580 6.089 1.00 37.25 183 GLY A N 1
ATOM 1443 C CA . GLY A 1 183 ? -26.701 -0.132 4.827 1.00 37.25 183 GLY A CA 1
ATOM 1444 C C . GLY A 1 183 ? -25.727 0.073 3.652 1.00 37.25 183 GLY A C 1
ATOM 1445 O O . GLY A 1 183 ? -24.516 0.202 3.828 1.00 37.25 183 GLY A O 1
ATOM 1446 N N . ASP A 1 184 ? -26.261 0.080 2.430 1.00 39.56 184 ASP A N 1
ATOM 1447 C CA . ASP A 1 184 ? -25.474 0.170 1.193 1.00 39.56 184 ASP A CA 1
ATOM 1448 C C . ASP A 1 184 ? -25.049 1.605 0.831 1.00 39.56 184 ASP A C 1
ATOM 1450 O O . ASP A 1 184 ? -25.825 2.560 0.921 1.00 39.56 184 ASP A O 1
ATOM 1454 N N . LYS A 1 185 ? -23.813 1.751 0.333 1.00 43.81 185 LYS A N 1
ATOM 1455 C CA . LYS A 1 185 ? -23.219 3.024 -0.114 1.00 43.81 185 LYS A CA 1
ATOM 1456 C C . LYS A 1 185 ? -23.599 3.322 -1.573 1.00 43.81 185 LYS A C 1
ATOM 1458 O O . LYS A 1 185 ? -23.119 2.650 -2.481 1.00 43.81 185 LYS A O 1
ATOM 1463 N N . ILE A 1 186 ? -24.391 4.369 -1.827 1.00 39.22 186 ILE A N 1
ATOM 1464 C CA . ILE A 1 186 ? -24.778 4.788 -3.192 1.00 39.22 186 ILE A CA 1
ATOM 1465 C C . ILE A 1 186 ? -24.101 6.120 -3.572 1.00 39.22 186 ILE A C 1
ATOM 1467 O O . ILE A 1 186 ? -24.226 7.116 -2.861 1.00 39.22 186 ILE A O 1
ATOM 1471 N N . LYS A 1 187 ? -23.415 6.167 -4.728 1.00 33.94 187 LYS A N 1
ATOM 1472 C CA . LYS A 1 187 ? -22.843 7.396 -5.324 1.00 33.94 187 LYS A CA 1
ATOM 1473 C C . LYS A 1 187 ? -23.950 8.312 -5.868 1.00 33.94 187 LYS A C 1
ATOM 1475 O O . LYS A 1 187 ? -24.705 7.899 -6.743 1.00 33.94 187 LYS A O 1
ATOM 1480 N N . ARG A 1 188 ? -23.992 9.585 -5.453 1.00 33.59 188 ARG A N 1
ATOM 1481 C CA . ARG A 1 188 ? -24.759 10.628 -6.165 1.00 33.59 188 ARG A CA 1
ATOM 1482 C C . ARG A 1 188 ? -23.967 11.153 -7.365 1.00 33.59 188 ARG A C 1
ATOM 1484 O O . ARG A 1 188 ? -22.866 11.669 -7.199 1.00 33.59 188 ARG A O 1
ATOM 1491 N N . THR A 1 189 ? -24.561 11.121 -8.555 1.00 33.53 189 THR A N 1
ATOM 1492 C CA . THR A 1 189 ? -24.200 12.032 -9.651 1.00 33.53 189 THR A CA 1
ATOM 1493 C C . THR A 1 189 ? -24.751 13.417 -9.330 1.00 33.53 189 THR A C 1
ATOM 1495 O O . THR A 1 189 ? -25.965 13.626 -9.329 1.00 33.53 189 THR A O 1
ATOM 1498 N N . VAL A 1 190 ? -23.866 14.361 -9.017 1.00 35.00 190 VAL A N 1
ATOM 1499 C CA . VAL A 1 190 ? -24.221 15.777 -8.874 1.00 35.00 190 VAL A CA 1
ATOM 1500 C C . VAL A 1 190 ? -24.322 16.366 -10.279 1.00 35.00 190 VAL A C 1
ATOM 1502 O O . VAL A 1 190 ? -23.319 16.434 -10.983 1.00 35.00 190 VAL A O 1
ATOM 1505 N N . ASN A 1 191 ? -25.523 16.770 -10.699 1.00 32.84 191 ASN A N 1
ATOM 1506 C CA . ASN A 1 191 ? -25.673 17.621 -11.879 1.00 32.84 191 ASN A CA 1
ATOM 1507 C C . ASN A 1 191 ? -25.378 19.072 -11.467 1.00 32.84 191 ASN A C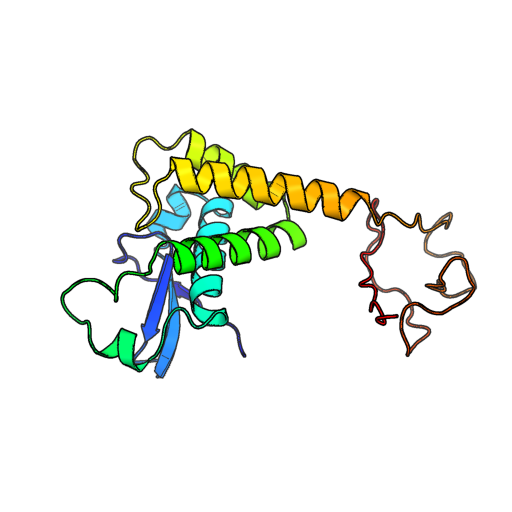 1
ATOM 1509 O O . ASN A 1 191 ? -25.985 19.538 -10.496 1.00 32.84 191 ASN A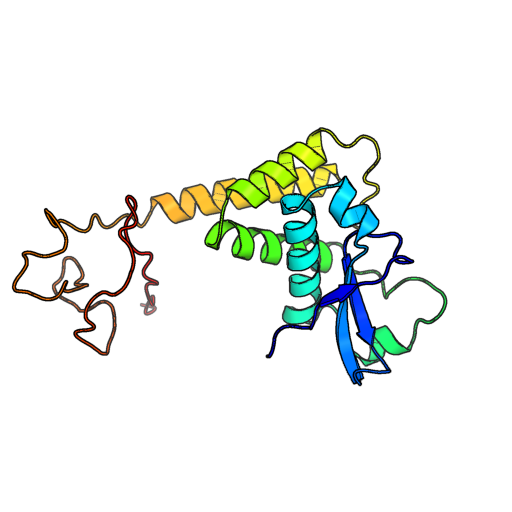 O 1
ATOM 1513 N N . PRO A 1 192 ? -24.471 19.779 -12.160 1.00 37.69 192 PRO A N 1
ATOM 1514 C CA . PRO A 1 192 ? -24.186 21.175 -11.864 1.00 37.69 192 PRO A CA 1
ATOM 1515 C C . PRO A 1 192 ? -25.406 22.038 -12.218 1.00 37.69 192 PRO A C 1
ATOM 1517 O O . PRO A 1 192 ? -26.036 21.831 -13.257 1.00 37.69 192 PRO A O 1
ATOM 1520 N N . ARG A 1 193 ? -25.754 22.968 -11.324 1.00 36.75 193 ARG A N 1
ATOM 1521 C CA . ARG A 1 193 ? -26.608 24.120 -11.637 1.00 36.75 193 ARG A CA 1
ATOM 1522 C C . ARG A 1 193 ? -25.730 25.279 -12.070 1.00 36.75 193 ARG A C 1
ATOM 1524 O O . ARG A 1 193 ? -24.646 25.416 -11.459 1.00 36.75 193 ARG A O 1
#

Secondary structure (DSSP, 8-state):
-PPPPEEE-TT-SSSEEEEEETTTTEEEEEE-HHHHHHH-HHHHHHHHHHHHHHHHTT---HHHHTT-SSS--S---HHHHHHHHHHHHHHHHHH-HHHHHHHHHHHHH-S----SSS-HHHHHHHHHHHHHHHHHHHHT-------S-TT--SS----B-TTS-BSSSS------S---TT-----------

Foldseek 3Di:
DPQAAEDEDQPDPDQWAWAQDPVVNGIHIYGRVVVCVVLDVLLSLLRSQLNSQCVVVVLDDPVQRVPPPDDDRPQSAPVSSLSSNLRSLVVCVVVPCVSLVSNLVSLVPDPDCPPPHDDSVRSNVSSVVSVVVVVVVVVVDQPDQDDDDPDPDPDQRACADPVGHGLDPDDSDRDPDDDDVRDDDGDDDDDDD

Radius of gyration: 21.01 Å; chains: 1; bounding box: 66×37×38 Å

pLDDT: mean 70.92, std 22.21, range [32.84, 95.69]

Sequence (193 aa):
MPPAPLVPNVNLQDIAKVTYSDSLKAVVIEYNPNLALQVGPFVTAYHQAHEYGHFLRGHISKGKLKKDTTAHMTQVNTIMEVGADKYAIETLYSQDKTILLAMLDYLKKSETEELTNLAKLERIKHLEYRIAQLDEESNYFIVPCKHSAHGTDPWPCSHMTREGKTLHQSDPATCTHAAHPQGDKIKRTVNPR

=== Feature glossary ===
The record interleaves many kinds of information about one protein. Here is each kind framed as the question it answers.

Q: What known structures does this most resemble?
A: Structural nearest neighbors (via Foldseek easy-search vs the PDB). Reported per hit: target PDB id, E-value, and alignment TM-score. A TM-score above ~0.5 is the conventional threshold for 'same fold'.

Q: Where is each backbone atom in 3D?
A: The mmCIF table is the protein's shape written out atom by atom. For each backbone N, Cα, C, and carbonyl O, it records an (x, y, z) coordinate triple in Å plus the residue type, chain letter, and residue number.

Q: What are the backbone torsion angles?
A: The φ/ψ torsion pair specifies the backbone conformation at each residue. φ rotates about the N–Cα bond, ψ about the Cα–C bond. Steric clashes forbid most of the (φ, ψ) plane — the allowed regions (α-helix basin, β-sheet basin, left-handed helix) are the Ramachandran-allowed regions.

Q: Which residues are buried vs exposed?
A: Solvent-accessible surface area (SASA) is the area in Å² traced out by the centre of a 1.4 Å probe sphere (a water molecule) rolled over the protein's van der Waals surface (Shrake–Rupley / Lee–Richards construction). Buried residues have near-zero SASA; fully exposed residues can exceed 200 Å². The total SASA scales roughly with the number of surface residues.

Q: How confident is the AlphaFold model at each residue?
A: pLDDT is the predicted lDDT-Cα score: AlphaFold's confidence that the local environment of each residue (all inter-atomic distances within 15 Å) is correctly placed. It is a per-residue number between 0 and 100, with higher meaning more reliable.

Q: What does the local fold look like, residue by residue?
A: 3Di is Foldseek's structural alphabet. Each residue is assigned one of twenty discrete states based on how its Cα sits relative to its spatial (not sequential) neighbors. Aligning 3Di strings finds structural homologs roughly as well as full 3D superposition, but orders of magnitude faster.

Q: How big and how compact is the whole molecule?
A: Radius of gyration (Rg) is the root-mean-square distance of Cα atoms from their centroid — a single number for overall size and compactness. A globular domain of N residues has Rg ≈ 2.2·N^0.38 Å; an extended or disordered chain has a much larger Rg. The Cα contact count is the number of residue pairs whose Cα atoms are within 8 Å and are more than four positions apart in sequence — a standard proxy for tertiary packing density. The bounding box is the smallest axis-aligned box enclosing all Cα atoms.

Q: Which residues are in helices, strands, or loops?
A: DSSP 8-state secondary structure assigns each residue one of H (α-helix), G (3₁₀-helix), I (π-helix), E (extended β-strand), B (isolated β-bridge), T (hydrogen-bonded turn), S (bend), or '-' (coil). The assignment is computed from backbone hydrogen-bond geometry via the Kabsch–Sander algorithm.

Q: How mobile is each atom in the crystal?
A: Crystallographic B-factors measure how much each atom's electron density is smeared out, in Å². They rise in mobile loops and surface residues and fall in the buried interior. In AlphaFold models this column is repurposed to hold pLDDT instead.

Q: What if only a Cα trace is available?
A: P-SEA three-state annotation labels each residue as helix, strand, or coil based purely on the geometry of the Cα trace. It serves as a fallback when the full backbone (and thus DSSP) is unavailable.

Q: What family and function is it annotated with?
A: Database cross-references. InterPro integrates a dozen domain/family signature databases into unified entries with residue-range hits. GO terms attach function/process/location labels with evidence codes. CATH codes position the fold in a four-level structural taxonomy. Organism is the NCBI-taxonomy species name.

Q: Are the domains correctly placed relative to each other?
A: Predicted Aligned Error (PAE) is an AlphaFold confidence matrix: entry (i, j) is the expected error in the position of residue j, in ångströms, when the prediction is superimposed on the true structure at residue i. Low PAE within a block of residues means that block is internally rigid and well-predicted; high PAE between two blocks means their relative placement is uncertain even if each block individually is confident.

Q: What do the diagnostic plots show?
A: Three diagnostic plots accompany the record. The Cα contact map visualizes the tertiary structure as a 2D adjacency matrix (8 Å cutoff, sequence-local contacts suppressed). The Ramachandran plot shows the distribution of backbone (φ, ψ) torsions, with points in the α and β basins reflecting secondary structure content. The PAE plot shows AlphaFold's inter-residue confidence as a color matrix.

Q: What is the amino-acid chain?
A: Primary structure: the covalent order of the twenty standard amino acids along the backbone. Two proteins with the same sequence will (almost always) fold to the same structure; two with 30% identity often share a fold but not the details.

Q: What do the rendered images show?
A: The six renders are orthographic views along the three Cartesian axes in both directions. Representation (cartoon, sticks, or surface) and color scheme (sequence-rainbow or by-chain) vary across proteins so the training set covers all the common visualization conventions.